Protein AF-A0AAE1GDV9-F1 (afdb_monomer)

Radius of gyration: 35.92 Å; Cα contacts (8 Å, |Δi|>4): 54; chains: 1; bounding box: 65×68×98 Å

Secondary structure (DSSP, 8-state):
--------------S--TT--S------------------------HHHHHHHHHHHHHHHHHHHHHHHHHHHHHHHHHHHHHHHHHHHHHHHHHHHTTTS-HHHHHHHHH----SS--HHHHHHHHHHHHH-HHHHHHHHHH-TTTS--HHHHHHHHTTS---SSS---PPPPP-

Sequence (176 aa):
MKDSPSDTRGIRADKRSRKRLLQDTEPSCSRAIHTESDEQGEPLLSARGLQQQFEELQRQRDAFLTEKTNWENEKTALLKKAESAFERVTATARGILSKTFSPTQVEYILTGIPIRNWCKDDISQALTLHNLSPKAYKYLRCKCPGLWPSVATLNRWAAKISVEPGLLQCSRPAEP

Structure (mmCIF, N/CA/C/O backbone):
data_AF-A0AAE1GDV9-F1
#
_entry.id   AF-A0AAE1GDV9-F1
#
loop_
_atom_site.group_PDB
_atom_site.id
_atom_site.type_symbol
_atom_site.label_atom_id
_atom_site.label_alt_id
_atom_site.label_comp_id
_atom_site.label_asym_id
_atom_site.label_entity_id
_atom_site.label_seq_id
_atom_site.pdbx_PDB_ins_code
_atom_site.Cartn_x
_atom_site.Cartn_y
_atom_site.Cartn_z
_atom_site.occupancy
_atom_site.B_iso_or_equiv
_atom_site.auth_seq_id
_atom_site.auth_comp_id
_atom_site.auth_asym_id
_atom_site.auth_atom_id
_atom_site.pdbx_PDB_model_num
ATOM 1 N N . MET A 1 1 ? -2.015 45.737 -11.573 1.00 46.38 1 MET A N 1
ATOM 2 C CA . MET A 1 1 ? -3.360 45.254 -11.193 1.00 46.38 1 MET A CA 1
ATOM 3 C C . MET A 1 1 ? -3.233 43.836 -10.654 1.00 46.38 1 MET A C 1
ATOM 5 O O . MET A 1 1 ? -2.662 43.014 -11.356 1.00 46.38 1 MET A O 1
ATOM 9 N N . LYS A 1 2 ? -3.817 43.613 -9.465 1.00 42.50 2 LYS A N 1
ATOM 10 C CA . LYS A 1 2 ? -4.123 42.342 -8.772 1.00 42.50 2 LYS A CA 1
ATOM 11 C C . LYS A 1 2 ? -3.039 41.714 -7.872 1.00 42.50 2 LYS A C 1
ATOM 13 O O . LYS A 1 2 ? -2.218 40.923 -8.313 1.00 42.50 2 LYS A O 1
ATOM 18 N N . ASP A 1 3 ? -3.086 42.153 -6.612 1.00 38.97 3 ASP A N 1
ATOM 19 C CA . ASP A 1 3 ? -3.356 41.384 -5.380 1.00 38.97 3 ASP A CA 1
ATOM 20 C C . ASP A 1 3 ? -2.527 40.139 -4.997 1.00 38.97 3 ASP A C 1
ATOM 22 O O . ASP A 1 3 ? -2.720 39.044 -5.510 1.00 38.97 3 ASP A O 1
ATOM 26 N N . SER A 1 4 ? -1.751 40.359 -3.929 1.00 44.19 4 SER A N 1
ATOM 27 C CA . SER A 1 4 ? -1.684 39.612 -2.658 1.00 44.19 4 SER A CA 1
ATOM 28 C C . SER A 1 4 ? -0.996 38.233 -2.520 1.00 44.19 4 SER A C 1
ATOM 30 O O . SER A 1 4 ? -1.076 37.381 -3.400 1.00 44.19 4 SER A O 1
ATOM 32 N N . PRO A 1 5 ? -0.334 38.001 -1.357 1.00 54.62 5 PRO A N 1
ATOM 33 C CA . PRO A 1 5 ? 0.489 36.829 -1.054 1.00 54.62 5 PRO A CA 1
ATOM 34 C C . PRO A 1 5 ? -0.274 35.759 -0.250 1.00 54.62 5 PRO A C 1
ATOM 36 O O . PRO A 1 5 ? -1.184 36.078 0.514 1.00 54.62 5 PRO A O 1
ATOM 39 N N . SER A 1 6 ? 0.161 34.498 -0.317 1.00 46.78 6 SER A N 1
ATOM 40 C CA . SER A 1 6 ? -0.238 33.481 0.667 1.00 46.78 6 SER A CA 1
ATOM 41 C C . SER A 1 6 ? 0.937 32.584 1.055 1.00 46.78 6 SER A C 1
ATOM 43 O O . SER A 1 6 ? 1.366 31.704 0.307 1.00 46.78 6 SER A O 1
ATOM 45 N N . ASP A 1 7 ? 1.438 32.879 2.250 1.00 44.22 7 ASP A N 1
ATOM 46 C CA . ASP A 1 7 ? 2.359 32.126 3.094 1.00 44.22 7 ASP A CA 1
ATOM 47 C C . ASP A 1 7 ? 1.621 30.939 3.737 1.00 44.22 7 ASP A C 1
ATOM 49 O O . ASP A 1 7 ? 0.529 31.112 4.274 1.00 44.22 7 ASP A O 1
ATOM 53 N N . THR A 1 8 ? 2.225 29.750 3.737 1.00 48.94 8 THR A N 1
ATOM 54 C CA . THR A 1 8 ? 1.894 28.686 4.701 1.00 48.94 8 THR A CA 1
ATOM 55 C C . THR A 1 8 ? 3.173 27.972 5.119 1.00 48.94 8 THR A C 1
ATOM 57 O O . THR A 1 8 ? 3.444 26.832 4.731 1.00 48.94 8 THR A O 1
ATOM 60 N N . ARG A 1 9 ? 3.997 28.658 5.915 1.00 42.41 9 ARG A N 1
ATOM 61 C CA . ARG A 1 9 ? 4.997 28.008 6.764 1.00 42.41 9 ARG A CA 1
ATOM 62 C C . ARG A 1 9 ? 4.317 27.183 7.858 1.00 42.41 9 ARG A C 1
ATOM 64 O O . ARG A 1 9 ? 3.360 27.605 8.497 1.00 42.41 9 ARG A O 1
ATOM 71 N N . GLY 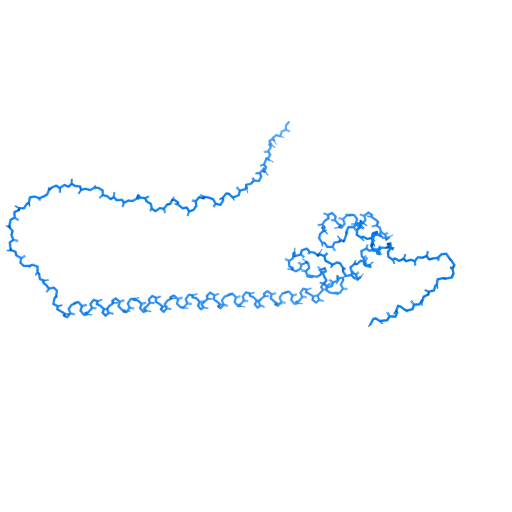A 1 10 ? 4.827 25.964 8.009 1.00 39.09 10 GLY A N 1
ATOM 72 C CA . GLY A 1 10 ? 4.223 24.875 8.762 1.00 39.09 10 GLY A CA 1
ATOM 73 C C . GLY A 1 10 ? 4.007 25.150 10.247 1.00 39.09 10 GLY A C 1
ATOM 74 O O . GLY A 1 10 ? 4.894 25.602 10.969 1.00 39.09 10 GLY A O 1
ATOM 75 N N . ILE A 1 11 ? 2.827 24.750 10.706 1.00 41.28 11 ILE A N 1
ATOM 76 C CA . ILE A 1 11 ? 2.476 24.631 12.115 1.00 41.28 11 ILE A CA 1
ATOM 77 C C . ILE A 1 11 ? 3.108 23.332 12.636 1.00 41.28 11 ILE A C 1
ATOM 79 O O . ILE A 1 11 ? 2.614 22.232 12.391 1.00 41.28 11 ILE A O 1
ATOM 83 N N . ARG A 1 12 ? 4.233 23.450 13.352 1.00 44.03 12 ARG A N 1
ATOM 84 C CA . ARG A 1 12 ? 4.705 22.400 14.265 1.00 44.03 12 ARG A CA 1
ATOM 85 C C . ARG A 1 12 ? 3.831 22.462 15.515 1.00 44.03 12 ARG A C 1
ATOM 87 O O . ARG A 1 12 ? 3.919 23.417 16.277 1.00 44.03 12 ARG A O 1
ATOM 94 N N . ALA A 1 13 ? 2.991 21.452 15.714 1.00 43.31 13 ALA A N 1
ATOM 95 C CA . ALA A 1 13 ? 2.231 21.295 16.945 1.00 43.31 13 ALA A CA 1
ATOM 96 C C . ALA A 1 13 ? 3.178 20.913 18.096 1.00 43.31 13 ALA A C 1
ATOM 98 O O . ALA A 1 13 ? 3.730 19.811 18.141 1.00 43.31 13 ALA A O 1
ATOM 99 N N . ASP A 1 14 ? 3.374 21.870 18.996 1.00 45.06 14 ASP A N 1
ATOM 100 C CA . ASP A 1 14 ? 4.082 21.743 20.261 1.00 45.06 14 ASP A CA 1
ATOM 101 C C . ASP A 1 14 ? 3.311 20.809 21.216 1.00 45.06 14 ASP A C 1
ATOM 103 O O . ASP A 1 14 ? 2.115 20.973 21.462 1.00 45.06 14 ASP A O 1
ATOM 107 N N . LYS A 1 15 ? 3.994 19.792 21.751 1.00 49.34 15 LYS A N 1
ATOM 108 C CA . LYS A 1 15 ? 3.428 18.758 22.638 1.00 49.34 15 LYS A CA 1
ATOM 109 C C . LYS A 1 15 ? 3.517 19.138 24.125 1.00 49.34 15 LYS A C 1
ATOM 111 O O . LYS A 1 15 ? 3.564 18.250 24.975 1.00 49.34 15 LYS A O 1
ATOM 116 N N . ARG A 1 16 ? 3.547 20.432 24.474 1.00 49.56 16 ARG A N 1
ATOM 117 C CA . ARG A 1 16 ? 3.850 20.884 25.848 1.00 49.56 16 ARG A CA 1
ATOM 118 C C . ARG A 1 16 ? 2.758 21.669 26.586 1.00 49.56 16 ARG A C 1
ATOM 120 O O . ARG A 1 16 ? 3.026 22.151 27.682 1.00 49.56 16 ARG A O 1
ATOM 127 N N . SER A 1 17 ? 1.523 21.724 26.081 1.00 45.59 17 SER A N 1
ATOM 128 C CA . SER A 1 17 ? 0.485 22.601 26.673 1.00 45.59 17 SER A CA 1
ATOM 129 C C . SER A 1 17 ? -0.677 21.901 27.389 1.00 45.59 17 SER A C 1
ATOM 131 O O . SER A 1 17 ? -1.605 22.566 27.830 1.00 45.59 17 SER A O 1
ATOM 133 N N . ARG A 1 18 ? -0.654 20.576 27.584 1.00 45.19 18 ARG A N 1
ATOM 134 C CA . ARG A 1 18 ? -1.808 19.837 28.149 1.00 45.19 18 ARG A CA 1
ATOM 135 C C . ARG A 1 18 ? -1.718 19.526 29.651 1.00 45.19 18 ARG A C 1
ATOM 137 O O . ARG A 1 18 ? -2.226 18.500 30.089 1.00 45.19 18 ARG A O 1
ATOM 144 N N . LYS A 1 19 ? -1.049 20.381 30.437 1.00 47.41 19 LYS A N 1
ATOM 145 C CA . LYS A 1 19 ? -0.899 20.188 31.898 1.00 47.41 19 LYS A CA 1
ATOM 146 C C . LYS A 1 19 ? -1.183 21.426 32.762 1.00 47.41 19 LYS A C 1
ATOM 148 O O . LYS A 1 19 ? -0.754 21.469 33.908 1.00 47.41 19 LYS A O 1
ATOM 153 N N . ARG A 1 20 ? -1.899 22.429 32.246 1.00 51.12 20 ARG A N 1
ATOM 154 C CA . ARG A 1 20 ? -2.383 23.572 33.042 1.00 51.12 20 ARG A CA 1
ATOM 155 C C . ARG A 1 20 ? -3.776 23.981 32.590 1.00 51.12 20 ARG A C 1
ATOM 157 O O . ARG A 1 20 ? -3.917 24.912 31.813 1.00 51.12 20 ARG A O 1
ATOM 164 N N . LEU A 1 21 ? -4.782 23.237 33.025 1.00 48.72 21 LEU A N 1
ATOM 165 C CA . LEU A 1 21 ? -6.154 23.736 33.071 1.00 48.72 21 LEU A CA 1
ATOM 166 C C . LEU A 1 21 ? -6.944 22.838 34.022 1.00 48.72 21 LEU A C 1
ATOM 168 O O . LEU A 1 21 ? -7.624 21.930 33.573 1.00 48.72 21 LEU A O 1
ATOM 172 N N . LEU A 1 22 ? -6.691 22.998 35.322 1.00 49.00 22 LEU A N 1
ATOM 173 C CA . LEU A 1 22 ? -7.493 22.505 36.455 1.00 49.00 22 LEU A CA 1
ATOM 174 C C . LEU A 1 22 ? -6.866 23.066 37.749 1.00 49.00 22 LEU A C 1
ATOM 176 O O . LEU A 1 22 ? -6.469 22.343 38.654 1.00 49.00 22 LEU A O 1
ATOM 180 N N . GLN A 1 23 ? -6.673 24.379 37.772 1.00 52.28 23 GLN A N 1
ATOM 181 C CA . GLN A 1 23 ? -6.548 25.192 38.979 1.00 52.28 23 GLN A CA 1
ATOM 182 C C . GLN A 1 23 ? -7.353 26.453 38.659 1.00 52.28 23 GLN A C 1
ATOM 184 O O . GLN A 1 23 ? -7.327 26.881 37.507 1.00 52.28 23 GLN A O 1
ATOM 189 N N . ASP A 1 24 ? -8.082 26.964 39.645 1.00 49.03 24 ASP A N 1
ATOM 190 C CA . ASP A 1 24 ? -8.984 28.126 39.593 1.00 49.03 24 ASP A CA 1
ATOM 191 C C . ASP A 1 24 ? -10.467 27.771 39.422 1.00 49.03 24 ASP A C 1
ATOM 193 O O . ASP A 1 24 ? -11.037 27.880 38.345 1.00 49.03 24 ASP A O 1
ATOM 197 N N . THR A 1 25 ? -11.083 27.364 40.534 1.00 45.28 25 THR A N 1
ATOM 198 C CA . THR A 1 25 ? -12.255 28.048 41.116 1.00 45.28 25 THR A CA 1
ATOM 199 C C . THR A 1 25 ? -12.404 27.573 42.563 1.00 45.28 25 THR A C 1
ATOM 201 O O . THR A 1 25 ? -13.221 26.7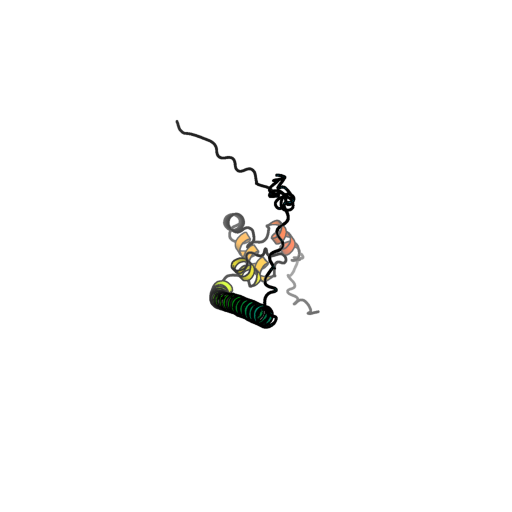11 42.868 1.00 45.28 25 THR A O 1
ATOM 204 N N . GLU A 1 26 ? -11.580 28.123 43.451 1.00 50.62 26 GLU A N 1
ATOM 205 C CA . GLU A 1 26 ? -11.885 28.194 44.883 1.00 50.62 26 GLU A CA 1
ATOM 206 C C . GLU A 1 26 ? -12.665 29.502 45.103 1.00 50.62 26 GLU A C 1
ATOM 208 O O . GLU A 1 26 ? -12.089 30.581 44.916 1.00 50.62 26 GLU A O 1
ATOM 213 N N . PRO A 1 27 ? -13.962 29.480 45.453 1.00 45.06 27 PRO A N 1
ATOM 214 C CA . PRO A 1 27 ? -14.632 30.682 45.913 1.00 45.06 27 PRO A CA 1
ATOM 215 C C . PRO A 1 27 ? -14.253 30.954 47.373 1.00 45.06 27 PRO A C 1
ATOM 217 O O . PRO A 1 27 ? -14.759 30.345 48.311 1.00 45.06 27 PRO A O 1
ATOM 220 N N . SER A 1 28 ? -13.367 31.935 47.536 1.00 60.88 28 SER A N 1
ATOM 221 C CA . SER A 1 28 ? -13.163 32.687 48.771 1.00 60.88 28 SER A CA 1
ATOM 222 C C . SER A 1 28 ? -14.482 33.314 49.237 1.00 60.88 28 SER A C 1
ATOM 224 O O . SER A 1 28 ? -15.040 34.176 48.555 1.00 60.88 28 SER A O 1
ATOM 226 N N . CYS A 1 29 ? -14.967 32.921 50.416 1.00 35.00 29 CYS A N 1
ATOM 227 C CA . CYS A 1 29 ? -15.852 33.765 51.212 1.00 35.00 29 CYS A CA 1
ATOM 228 C C . CYS A 1 29 ? -15.709 33.443 52.704 1.00 35.00 29 CYS A C 1
ATOM 230 O O . CYS A 1 29 ? -16.486 32.698 53.294 1.00 35.00 29 CYS A O 1
ATOM 232 N N . SER A 1 30 ? -14.699 34.046 53.324 1.00 45.31 30 SER A N 1
ATOM 233 C CA . SER A 1 30 ? -14.671 34.242 54.769 1.00 45.31 30 SER A CA 1
ATOM 234 C C . SER A 1 30 ? -15.638 35.373 55.115 1.00 45.31 30 SER A C 1
ATOM 236 O O . SER A 1 30 ? -15.311 36.548 54.944 1.00 45.31 30 SER A O 1
ATOM 238 N N . ARG A 1 31 ? -16.832 35.039 55.611 1.00 40.19 31 ARG A N 1
ATOM 239 C CA . ARG A 1 31 ? -17.692 35.993 56.318 1.00 40.19 31 ARG A CA 1
ATOM 240 C C . ARG A 1 31 ? -18.177 35.350 57.609 1.00 40.19 31 ARG A C 1
ATOM 242 O O . ARG A 1 31 ? -18.851 34.329 57.588 1.00 40.19 31 ARG A O 1
ATOM 249 N N . ALA A 1 32 ? -17.752 35.947 58.718 1.00 49.22 32 ALA A N 1
ATOM 250 C CA . ALA A 1 32 ? -18.115 35.569 60.071 1.00 49.22 32 ALA A CA 1
ATOM 251 C C . ALA A 1 32 ? -19.640 35.536 60.246 1.00 49.22 32 ALA A C 1
ATOM 253 O O . ALA A 1 32 ? -20.322 36.490 59.868 1.00 49.22 32 ALA A O 1
ATOM 254 N N . ILE A 1 33 ? -20.145 34.466 60.861 1.00 43.06 33 ILE A N 1
ATOM 255 C CA . ILE A 1 33 ? -21.457 34.448 61.503 1.00 43.06 33 ILE A CA 1
ATOM 256 C C . ILE A 1 33 ? -21.241 33.983 62.940 1.00 43.06 33 ILE A C 1
ATOM 258 O O . ILE A 1 33 ? -20.519 33.025 63.210 1.00 43.06 33 ILE A O 1
ATOM 262 N N . HIS A 1 34 ? -21.822 34.772 63.832 1.00 37.53 34 HIS A N 1
ATOM 263 C CA . HIS A 1 34 ? -21.860 34.620 65.269 1.00 37.53 34 HIS A CA 1
ATOM 264 C C . HIS A 1 34 ? -22.343 33.232 65.694 1.00 37.53 34 HIS A C 1
ATOM 266 O O . HIS A 1 34 ? -23.321 32.706 65.172 1.00 37.53 34 HIS A O 1
ATOM 272 N N . THR A 1 35 ? -21.667 32.681 66.697 1.00 45.59 35 THR A N 1
ATOM 273 C CA . THR A 1 35 ? -22.182 31.625 67.562 1.00 45.59 35 THR A CA 1
ATOM 274 C C . THR A 1 35 ? -23.250 32.224 68.473 1.00 45.59 35 THR A C 1
ATOM 276 O O . THR A 1 35 ? -22.927 32.763 69.531 1.00 45.59 35 THR A O 1
ATOM 279 N N . GLU A 1 36 ? -24.507 32.154 68.047 1.00 43.22 36 GLU A N 1
ATOM 280 C CA . GLU A 1 36 ? -25.645 32.122 68.960 1.00 43.22 36 GLU A CA 1
ATOM 281 C C . GLU A 1 36 ? -26.171 30.693 69.010 1.00 43.22 36 GLU A C 1
ATOM 283 O O . GLU A 1 36 ? -26.352 30.017 67.997 1.00 43.22 36 GLU A O 1
ATOM 288 N N . SER A 1 37 ? -26.295 30.233 70.243 1.00 54.94 37 SER A N 1
ATOM 289 C CA . SER A 1 37 ? -26.825 28.955 70.658 1.00 54.94 37 SER A CA 1
ATOM 290 C C . SER A 1 37 ? -28.266 28.807 70.185 1.00 54.94 37 SER A C 1
ATOM 292 O O . SER A 1 37 ? -29.114 29.585 70.600 1.00 54.94 37 SER A O 1
ATOM 294 N N . ASP A 1 38 ? -28.544 27.765 69.412 1.00 39.91 38 ASP A N 1
ATOM 295 C CA . ASP A 1 38 ? -29.854 27.128 69.418 1.00 39.91 38 ASP A CA 1
ATOM 296 C C . ASP A 1 38 ? -29.652 25.622 69.270 1.00 39.91 38 ASP A C 1
ATOM 298 O O . ASP A 1 38 ? -29.336 25.081 68.209 1.00 39.91 38 ASP A O 1
ATOM 302 N N . GLU A 1 39 ? -29.793 24.945 70.405 1.00 53.25 39 GLU A N 1
ATOM 303 C CA . GLU A 1 39 ? -30.101 23.530 70.442 1.00 53.25 39 GLU A CA 1
ATOM 304 C C . GLU A 1 39 ? -31.477 23.333 69.809 1.00 53.25 39 GLU A C 1
ATOM 306 O O . GLU A 1 39 ? -32.498 23.636 70.420 1.00 53.25 39 GLU A O 1
ATOM 311 N N . GLN A 1 40 ? -31.517 22.803 68.592 1.00 38.62 40 GLN A N 1
ATOM 312 C CA . GLN A 1 40 ? -32.699 22.152 68.043 1.00 38.62 40 GLN A CA 1
ATOM 313 C C . GLN A 1 40 ? -32.236 21.077 67.065 1.00 38.62 40 GLN A C 1
ATOM 315 O O . GLN A 1 40 ? -31.561 21.346 66.077 1.00 38.62 40 GLN A O 1
ATOM 320 N N . GLY A 1 41 ? -32.535 19.834 67.440 1.00 46.47 41 GLY A N 1
ATOM 321 C CA . GLY A 1 41 ? -31.965 18.618 66.884 1.00 46.47 41 GLY A CA 1
ATOM 322 C C . GLY A 1 41 ? -31.999 18.533 65.363 1.00 46.47 41 GLY A C 1
ATOM 323 O O . GLY A 1 41 ? -33.060 18.530 64.743 1.00 46.47 41 GLY A O 1
ATOM 324 N N . GLU A 1 42 ? -30.810 18.334 64.799 1.00 52.34 42 GLU A N 1
ATOM 325 C CA . GLU A 1 42 ? -30.609 17.603 63.554 1.00 52.34 42 GLU A CA 1
ATOM 326 C C . GLU A 1 42 ? -31.439 16.308 63.609 1.00 52.34 42 GLU A C 1
ATOM 328 O O . GLU A 1 42 ? -31.178 15.452 64.468 1.00 52.34 42 GLU A O 1
ATOM 333 N N . PRO A 1 43 ? -32.450 16.116 62.742 1.00 51.97 43 PRO A N 1
ATOM 334 C CA . PRO A 1 43 ? -33.073 14.819 62.624 1.00 51.97 43 PRO A CA 1
ATOM 335 C C . PRO A 1 43 ? -32.036 13.928 61.950 1.00 51.97 43 PRO A C 1
ATOM 337 O O . PRO A 1 43 ? -31.901 13.930 60.727 1.00 51.97 43 PRO A O 1
ATOM 340 N N . LEU A 1 44 ? -31.290 13.178 62.767 1.00 50.69 44 LEU A N 1
ATOM 341 C CA . LEU A 1 44 ? -30.542 12.006 62.335 1.00 50.69 44 LEU A CA 1
ATOM 342 C C . LEU A 1 44 ? -31.434 11.250 61.354 1.00 50.69 44 LEU A C 1
ATOM 344 O O . LEU A 1 44 ? -32.462 10.689 61.748 1.00 50.69 44 LEU A O 1
ATOM 348 N N . LEU A 1 45 ? -31.078 11.305 60.069 1.00 59.12 45 LEU A N 1
ATOM 349 C CA . LEU A 1 45 ? -31.756 10.566 59.018 1.00 59.12 45 LEU A CA 1
ATOM 350 C C . LEU A 1 45 ? -31.911 9.132 59.521 1.00 59.12 45 LEU A C 1
ATOM 352 O O . LEU A 1 45 ? -30.923 8.454 59.806 1.00 59.12 45 LEU A O 1
ATOM 356 N N . SER A 1 46 ? -33.163 8.709 59.703 1.00 72.69 46 SER A N 1
ATOM 357 C CA . SER A 1 46 ? -33.506 7.359 60.147 1.00 72.69 46 SER A CA 1
ATOM 358 C C . SER A 1 46 ? -32.669 6.347 59.366 1.00 72.69 46 SER A C 1
ATOM 360 O O . SER A 1 46 ? -32.525 6.488 58.151 1.00 72.69 46 SER A O 1
ATOM 362 N N . ALA A 1 47 ? -32.144 5.313 60.029 1.00 78.50 47 ALA A N 1
ATOM 363 C CA . ALA A 1 47 ? -31.321 4.278 59.396 1.00 78.50 47 ALA A CA 1
ATOM 364 C C . ALA A 1 47 ? -31.952 3.711 58.103 1.00 78.50 47 ALA A C 1
ATOM 366 O O . ALA A 1 47 ? -31.244 3.348 57.168 1.00 78.50 47 ALA A O 1
ATOM 367 N N . ARG A 1 48 ? -33.292 3.719 58.001 1.00 74.12 48 ARG A N 1
ATOM 368 C CA . ARG A 1 48 ? -34.031 3.355 56.781 1.00 74.12 48 ARG A CA 1
ATOM 369 C C . ARG A 1 48 ? -33.823 4.319 55.606 1.00 74.12 48 ARG A C 1
ATOM 371 O O . ARG A 1 48 ? -33.761 3.859 54.473 1.00 74.12 48 ARG A O 1
ATOM 378 N N . GLY A 1 49 ? -33.720 5.623 55.851 1.00 86.31 49 GLY A N 1
ATOM 379 C CA . GLY A 1 49 ? -33.488 6.634 54.813 1.00 86.31 49 GLY A CA 1
ATOM 380 C C . GLY A 1 49 ? -32.092 6.529 54.197 1.00 86.31 49 GLY A C 1
ATOM 381 O O . GLY A 1 49 ? -31.955 6.578 52.979 1.00 86.31 49 GLY A O 1
ATOM 382 N N . LEU A 1 50 ? -31.068 6.279 55.019 1.00 84.81 50 LEU A N 1
ATOM 383 C CA . LEU A 1 50 ? -29.704 6.002 54.546 1.00 84.81 50 LEU A CA 1
ATOM 384 C C . LEU A 1 50 ? -29.634 4.711 53.717 1.00 84.81 50 LEU A C 1
ATOM 386 O O . LEU A 1 50 ? -28.980 4.679 52.676 1.00 84.81 50 LEU A O 1
ATOM 390 N N . GLN A 1 51 ? -30.356 3.666 54.138 1.00 90.06 51 GLN A N 1
ATOM 391 C CA . GLN A 1 51 ? -30.463 2.413 53.386 1.00 90.06 51 GLN A CA 1
ATOM 392 C C . GLN A 1 51 ? -31.074 2.641 51.991 1.00 90.06 51 GLN A C 1
ATOM 394 O O . GLN A 1 51 ? -30.538 2.164 50.994 1.00 90.06 51 GLN A O 1
ATOM 399 N N . GLN A 1 52 ? -32.153 3.427 51.915 1.00 91.25 52 GLN A N 1
ATOM 400 C CA . GLN A 1 52 ? -32.814 3.781 50.654 1.00 91.25 52 GLN A CA 1
ATOM 401 C C . GLN A 1 52 ? -31.912 4.615 49.737 1.00 91.25 52 GLN A C 1
ATOM 403 O O . GLN A 1 52 ? -31.867 4.368 48.534 1.00 91.25 52 GLN A O 1
ATOM 408 N N . GLN A 1 53 ? -31.156 5.570 50.289 1.00 92.69 53 GLN A N 1
ATOM 409 C CA . GLN A 1 53 ? -30.186 6.351 49.515 1.00 92.69 53 GLN A CA 1
ATOM 410 C C . GLN A 1 53 ? -29.061 5.478 48.952 1.00 92.69 53 GLN A C 1
ATOM 412 O O . GLN A 1 53 ? -28.642 5.675 47.813 1.00 92.69 53 GLN A O 1
ATOM 417 N N . PHE A 1 54 ? -28.587 4.496 49.719 1.00 95.56 54 PHE A N 1
ATOM 418 C CA . PHE A 1 54 ? -27.559 3.570 49.254 1.00 95.56 54 PHE A CA 1
ATOM 419 C C . PHE A 1 54 ? -28.069 2.664 48.126 1.00 95.56 54 PHE A C 1
ATOM 421 O O . PHE A 1 54 ? -27.381 2.502 47.119 1.00 95.56 54 PHE A O 1
ATOM 428 N N . GLU A 1 55 ? -29.283 2.122 48.255 1.00 95.12 55 GLU A N 1
ATOM 429 C CA . GLU A 1 55 ? -29.925 1.336 47.194 1.00 95.12 55 GLU A CA 1
ATOM 430 C C . GLU A 1 55 ? -30.139 2.159 45.917 1.00 95.12 55 GLU A C 1
ATOM 432 O O . GLU A 1 55 ? -29.896 1.670 44.814 1.00 95.12 55 GLU A O 1
ATOM 437 N N . GLU A 1 56 ? -30.540 3.423 46.051 1.00 95.50 56 GLU A N 1
ATOM 438 C CA . GLU A 1 56 ? -30.708 4.326 44.913 1.00 95.50 56 GLU A CA 1
ATOM 439 C C . GLU A 1 56 ? -29.371 4.626 44.221 1.00 95.50 56 GLU A C 1
ATOM 441 O O . GLU A 1 56 ? -29.262 4.505 43.002 1.00 95.50 56 GLU A O 1
ATOM 446 N N . LEU A 1 57 ? -28.312 4.915 44.981 1.00 94.31 57 LEU A N 1
ATOM 447 C CA . LEU A 1 57 ? -26.969 5.100 44.424 1.00 94.31 57 LEU A CA 1
ATOM 448 C C . LEU A 1 57 ? -26.450 3.834 43.729 1.00 94.31 57 LEU A C 1
ATOM 450 O O . LEU A 1 57 ? -25.795 3.923 42.689 1.00 94.31 57 LEU A O 1
ATOM 454 N N . GLN A 1 58 ? -26.753 2.649 44.267 1.00 95.75 58 GLN A N 1
ATOM 455 C CA . GLN A 1 58 ? -26.419 1.382 43.614 1.00 95.75 58 GLN A CA 1
ATOM 456 C C . GLN A 1 58 ? -27.165 1.212 42.289 1.00 95.75 58 GLN A C 1
ATOM 458 O O . GLN A 1 58 ? -26.541 0.851 41.291 1.00 95.75 58 GLN A O 1
ATOM 463 N N . ARG A 1 59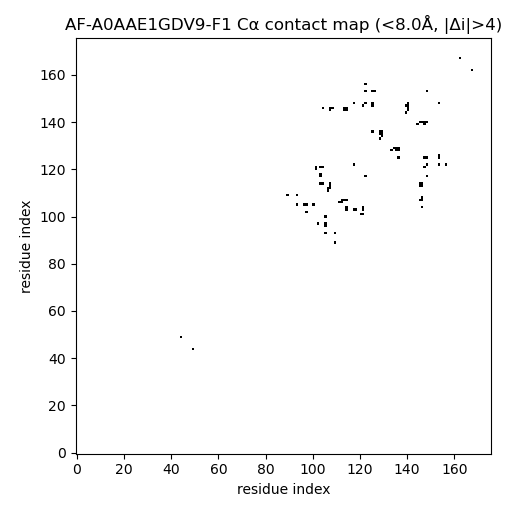 ? -28.462 1.540 42.243 1.00 95.31 59 ARG A N 1
ATOM 464 C CA . ARG A 1 59 ? -29.239 1.533 40.994 1.00 95.31 59 ARG A CA 1
ATOM 465 C C . ARG A 1 59 ? -28.689 2.517 39.975 1.00 95.31 59 ARG A C 1
ATOM 467 O O . ARG A 1 59 ? -28.550 2.153 38.812 1.00 95.31 59 ARG A O 1
ATOM 474 N N . GLN A 1 60 ? -28.334 3.729 40.397 1.00 94.94 60 GLN A N 1
ATOM 475 C CA . GLN A 1 60 ? -27.747 4.740 39.515 1.00 94.94 60 GLN A CA 1
ATOM 476 C C . GLN A 1 60 ? -26.397 4.288 38.956 1.00 94.94 60 GLN A C 1
ATOM 478 O O . GLN A 1 60 ? -26.149 4.423 37.758 1.00 94.94 60 GLN A O 1
ATOM 483 N N . ARG A 1 61 ? -25.544 3.683 39.792 1.00 96.94 61 ARG A N 1
ATOM 484 C CA . ARG A 1 61 ? -24.289 3.064 39.349 1.00 96.94 61 ARG A CA 1
ATOM 485 C C . ARG A 1 61 ? -24.549 1.980 38.303 1.00 96.94 61 ARG A C 1
ATOM 487 O O . ARG A 1 61 ? -23.883 1.970 37.273 1.00 96.94 61 ARG A O 1
ATOM 494 N N . ASP A 1 62 ? -25.489 1.075 38.554 1.00 96.88 62 ASP A N 1
ATOM 495 C CA . ASP A 1 62 ? -25.768 -0.044 37.646 1.00 96.88 62 ASP A CA 1
ATOM 496 C C . ASP A 1 62 ? -26.395 0.424 36.331 1.00 96.88 62 ASP A C 1
ATOM 498 O O . ASP A 1 62 ? -26.004 -0.037 35.257 1.00 96.88 62 ASP A O 1
ATOM 502 N N . ALA A 1 63 ? -27.293 1.408 36.387 1.00 96.25 63 ALA A N 1
ATOM 503 C CA . ALA A 1 63 ? -27.830 2.076 35.206 1.00 96.25 63 ALA A CA 1
ATOM 504 C C . ALA A 1 63 ? -26.710 2.730 34.379 1.00 96.25 63 ALA A C 1
ATOM 506 O O . ALA A 1 63 ? -26.629 2.526 33.171 1.00 96.25 63 ALA A O 1
ATOM 507 N N . PHE A 1 64 ? -25.778 3.429 35.028 1.00 97.19 64 PHE A N 1
ATOM 508 C CA . PHE A 1 64 ? -24.646 4.040 34.335 1.00 97.19 64 PHE A CA 1
ATOM 509 C C . PHE A 1 64 ? -23.697 3.000 33.718 1.00 97.19 64 PHE A C 1
ATOM 511 O O . PHE A 1 64 ? -23.216 3.170 32.598 1.00 97.19 64 PHE A O 1
ATOM 518 N N . LEU A 1 65 ? -23.424 1.897 34.424 1.00 96.75 65 LEU A N 1
ATOM 519 C CA . LEU A 1 65 ? -22.583 0.816 33.906 1.00 96.75 65 LEU A CA 1
ATOM 520 C C . LEU A 1 65 ? -23.233 0.118 32.711 1.00 96.75 65 LEU A C 1
ATOM 522 O O . LEU A 1 65 ? -22.554 -0.116 31.712 1.00 96.75 65 LEU A O 1
ATOM 526 N N . THR A 1 66 ? -24.533 -0.171 32.781 1.00 95.88 66 THR A N 1
ATOM 527 C CA . THR A 1 66 ? -25.268 -0.766 31.655 1.00 95.88 66 THR A CA 1
ATOM 528 C C . THR A 1 66 ? -25.261 0.162 30.443 1.00 95.88 66 THR A C 1
ATOM 530 O O . THR A 1 66 ? -24.916 -0.276 29.344 1.00 95.88 66 THR A O 1
ATOM 533 N N . GLU A 1 67 ? -25.517 1.456 30.634 1.00 96.69 67 GLU A N 1
ATOM 534 C CA . GLU A 1 67 ? -25.432 2.446 29.560 1.00 96.69 67 GLU A CA 1
ATOM 535 C C . GLU A 1 67 ? -24.027 2.497 28.941 1.00 96.69 67 GLU A C 1
ATOM 537 O O . GLU A 1 67 ? -23.878 2.405 27.722 1.00 96.69 67 GLU A O 1
ATOM 542 N N . LYS A 1 68 ? -22.976 2.546 29.769 1.00 97.00 68 LYS A N 1
ATOM 543 C CA . LYS A 1 68 ? -21.586 2.515 29.300 1.00 97.00 68 LYS A CA 1
ATOM 544 C C . LYS A 1 68 ? -21.296 1.271 28.456 1.00 97.00 68 LYS A C 1
ATOM 546 O O . LYS A 1 68 ? -20.698 1.388 27.388 1.00 97.00 68 LYS A O 1
ATOM 551 N N . THR A 1 69 ? -21.728 0.093 28.906 1.00 97.00 69 THR A N 1
ATOM 552 C CA . THR A 1 69 ? -21.534 -1.148 28.141 1.00 97.00 69 THR A CA 1
ATOM 553 C C . THR A 1 69 ? -22.304 -1.136 26.824 1.00 97.00 69 THR A C 1
ATOM 555 O O . THR A 1 69 ? -21.775 -1.578 25.807 1.00 97.00 69 THR A O 1
ATOM 558 N N . ASN A 1 70 ? -23.513 -0.568 26.797 1.00 97.25 70 ASN A N 1
ATOM 559 C CA . ASN A 1 70 ? -24.290 -0.414 25.569 1.00 97.25 70 ASN A CA 1
ATOM 560 C C . ASN A 1 70 ? -23.567 0.490 24.566 1.00 97.25 70 ASN A C 1
ATOM 562 O O . ASN A 1 70 ? -23.432 0.112 23.403 1.00 97.25 70 ASN A O 1
ATOM 566 N N . TRP A 1 71 ? -23.021 1.621 25.020 1.00 95.56 71 TRP A N 1
ATOM 567 C CA . TRP A 1 71 ? -22.221 2.514 24.181 1.00 95.56 71 TRP A CA 1
ATOM 568 C C . TRP A 1 71 ? -20.964 1.834 23.623 1.00 95.56 71 TRP A C 1
ATOM 570 O O . TRP A 1 71 ? -20.632 1.995 22.446 1.00 95.56 71 TRP A O 1
ATOM 580 N N . GLU A 1 72 ? -20.255 1.052 24.439 1.00 96.75 72 GLU A N 1
ATOM 581 C CA . GLU A 1 72 ? -19.084 0.285 23.995 1.00 96.75 72 GLU A CA 1
ATOM 582 C C . GLU A 1 72 ? -19.466 -0.788 22.959 1.00 96.75 72 GLU A C 1
ATOM 584 O O . GLU A 1 72 ? -18.788 -0.944 21.936 1.00 96.75 72 GLU A O 1
ATOM 589 N N . ASN A 1 73 ? -20.591 -1.473 23.162 1.00 96.75 73 ASN A N 1
ATOM 590 C CA . ASN A 1 73 ? -21.124 -2.465 22.228 1.00 96.75 73 ASN A CA 1
ATOM 591 C C . ASN A 1 73 ? -21.573 -1.835 20.902 1.00 96.75 73 ASN A C 1
ATOM 593 O O . ASN A 1 73 ? -21.267 -2.352 19.828 1.00 96.75 73 ASN A O 1
ATOM 597 N N . GLU A 1 74 ? -22.249 -0.689 20.942 1.00 96.56 74 GLU A N 1
ATOM 598 C CA . GLU A 1 74 ? -22.656 0.025 19.733 1.00 96.56 74 GLU A CA 1
ATOM 599 C C . GLU A 1 74 ? -21.436 0.514 18.946 1.00 96.56 74 GLU A C 1
ATOM 601 O O . GLU A 1 74 ? -21.324 0.289 17.738 1.00 96.56 74 GLU A O 1
ATOM 606 N N . LYS A 1 75 ? -20.458 1.104 19.641 1.00 96.81 75 LYS A N 1
ATOM 607 C CA . LYS A 1 75 ? -19.202 1.546 19.032 1.00 96.81 75 LYS A CA 1
ATOM 608 C C . LYS A 1 75 ? -18.469 0.392 18.350 1.00 96.81 75 LYS A C 1
ATOM 610 O O . LYS A 1 75 ? -18.006 0.543 17.218 1.00 96.81 75 LYS A O 1
ATOM 615 N N . THR A 1 76 ? -18.348 -0.753 19.018 1.00 95.94 76 THR A N 1
ATOM 616 C CA . THR A 1 76 ? -17.686 -1.935 18.441 1.00 95.94 76 THR A CA 1
ATOM 617 C C . THR A 1 76 ? -18.466 -2.499 17.253 1.00 95.94 76 THR A C 1
ATOM 619 O O . THR A 1 76 ? -17.856 -2.843 16.239 1.00 95.94 76 THR A O 1
ATOM 622 N N . ALA A 1 77 ? -19.801 -2.514 17.307 1.00 96.44 77 ALA A N 1
ATOM 623 C CA . ALA A 1 77 ? -20.645 -2.925 16.187 1.00 96.44 77 ALA A CA 1
ATOM 624 C C . ALA A 1 77 ? -20.476 -2.010 14.960 1.00 96.44 77 ALA A C 1
ATOM 626 O O . ALA A 1 77 ? -20.347 -2.500 13.833 1.00 96.44 77 ALA A O 1
ATOM 627 N N . LEU A 1 78 ? -20.415 -0.691 15.166 1.00 95.75 78 LEU A N 1
ATOM 628 C CA . LEU A 1 78 ? -20.177 0.284 14.100 1.00 95.75 78 LEU A CA 1
ATOM 629 C C . LEU A 1 78 ? -18.787 0.127 13.477 1.00 95.75 78 LEU A C 1
ATOM 631 O O . LEU A 1 78 ? -18.673 0.118 12.250 1.00 95.75 78 LEU A O 1
ATOM 635 N N . LEU A 1 79 ? -17.746 -0.056 14.295 1.00 95.62 79 LEU A N 1
ATOM 636 C CA . LEU A 1 79 ? -16.385 -0.297 13.807 1.00 95.62 79 LEU A CA 1
ATOM 637 C C . LEU A 1 79 ? -16.306 -1.578 12.974 1.00 95.62 79 LEU A C 1
ATOM 639 O O . LEU A 1 79 ? -15.803 -1.542 11.855 1.00 95.62 79 LEU A O 1
ATOM 643 N N . LYS A 1 80 ? -16.893 -2.678 13.455 1.00 96.50 80 LYS A N 1
ATOM 644 C CA . LY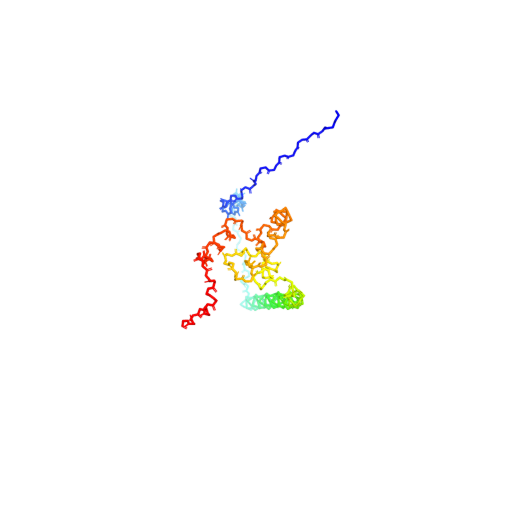S A 1 80 ? -16.949 -3.946 12.714 1.00 96.50 80 LYS A CA 1
ATOM 645 C C . LYS A 1 80 ? -17.700 -3.802 11.388 1.00 96.50 80 LYS A C 1
ATOM 647 O O . LYS A 1 80 ? -17.301 -4.366 10.367 1.00 96.50 80 LYS A O 1
ATOM 652 N N . LYS A 1 81 ? -18.792 -3.029 11.370 1.00 95.06 81 LYS A N 1
ATOM 653 C CA . LYS A 1 81 ? -19.542 -2.742 10.141 1.00 95.06 81 LYS A CA 1
ATOM 654 C C . LYS A 1 81 ? -18.691 -1.948 9.149 1.00 95.06 81 LYS A C 1
ATOM 656 O O . LYS A 1 81 ? -18.668 -2.313 7.972 1.00 95.06 81 LYS A O 1
ATOM 661 N N . ALA A 1 82 ? -17.982 -0.922 9.616 1.00 94.38 82 ALA A N 1
ATOM 662 C CA . ALA A 1 82 ? -17.078 -0.120 8.798 1.00 94.38 82 ALA A CA 1
ATOM 663 C C . ALA A 1 82 ? -15.920 -0.959 8.234 1.00 94.38 82 ALA A C 1
ATOM 665 O O . ALA A 1 82 ? -15.672 -0.910 7.033 1.00 94.38 82 ALA A O 1
ATOM 666 N N . GLU A 1 83 ? -15.287 -1.790 9.061 1.00 95.19 83 GLU A N 1
ATOM 667 C CA . GLU A 1 83 ? -14.210 -2.698 8.656 1.00 95.19 83 GLU A CA 1
ATOM 668 C C . GLU A 1 83 ? -14.687 -3.691 7.592 1.00 95.19 83 GLU A C 1
ATOM 670 O O . GLU A 1 83 ? -14.093 -3.793 6.523 1.00 95.19 83 GLU A O 1
ATOM 675 N N . SER A 1 84 ? -15.843 -4.331 7.800 1.00 94.06 84 SER A N 1
ATOM 676 C CA . SER A 1 84 ? -16.415 -5.234 6.794 1.00 94.06 84 SER A CA 1
ATOM 677 C C . SER A 1 84 ? -16.731 -4.525 5.471 1.00 94.06 84 SER A C 1
ATOM 679 O O . SER A 1 84 ? -16.639 -5.128 4.404 1.00 94.06 84 SER A O 1
ATOM 681 N N . ALA A 1 85 ? -17.153 -3.257 5.523 1.00 93.00 85 ALA A N 1
ATOM 682 C CA . ALA A 1 85 ? -17.447 -2.471 4.332 1.00 93.00 85 ALA A CA 1
ATOM 683 C C . ALA A 1 85 ? -16.168 -2.097 3.586 1.00 93.00 85 ALA A C 1
ATOM 685 O O . ALA A 1 85 ? -16.122 -2.236 2.364 1.00 93.00 85 ALA A O 1
ATOM 686 N N . PHE A 1 86 ? -15.136 -1.691 4.325 1.00 93.12 86 PHE A N 1
ATOM 687 C CA . PHE A 1 86 ? -13.814 -1.429 3.784 1.00 93.12 86 PHE A CA 1
ATOM 688 C C . PHE A 1 86 ? -13.248 -2.675 3.099 1.00 93.12 86 PHE A C 1
ATOM 690 O O . PHE A 1 86 ? -12.901 -2.594 1.926 1.00 93.12 86 PHE A O 1
ATOM 697 N N . GLU A 1 87 ? -13.286 -3.839 3.754 1.00 93.94 87 GLU A N 1
ATOM 698 C CA . GLU A 1 87 ? -12.790 -5.100 3.185 1.00 93.94 87 GLU A CA 1
ATOM 699 C C . GLU A 1 87 ? -13.493 -5.505 1.884 1.00 93.94 87 GLU A C 1
ATOM 701 O O . GLU A 1 87 ? -12.856 -5.952 0.931 1.00 93.94 87 GLU A O 1
ATOM 706 N N . ARG A 1 88 ? -14.812 -5.298 1.774 1.00 93.25 88 ARG A N 1
ATOM 707 C CA . ARG A 1 88 ? -15.530 -5.570 0.513 1.00 93.25 88 ARG A CA 1
ATOM 708 C C . ARG A 1 88 ? -15.045 -4.674 -0.628 1.00 93.25 88 ARG A C 1
ATOM 710 O O . ARG A 1 88 ? -14.872 -5.138 -1.759 1.00 93.25 88 ARG A O 1
ATOM 717 N N . VAL A 1 89 ? -14.842 -3.389 -0.341 1.00 93.62 89 VAL A N 1
ATOM 718 C CA . VAL A 1 89 ? -14.380 -2.412 -1.334 1.00 93.62 89 VAL A CA 1
ATOM 719 C C . VAL A 1 89 ? -12.931 -2.692 -1.725 1.00 93.62 89 VAL A C 1
ATOM 721 O O . VAL A 1 89 ? -12.627 -2.741 -2.917 1.00 93.62 89 VAL A O 1
ATOM 724 N N . THR A 1 90 ? -12.045 -2.937 -0.757 1.00 93.69 90 THR A N 1
ATOM 725 C CA . THR A 1 90 ? -10.631 -3.230 -1.022 1.00 93.69 90 THR A CA 1
ATOM 726 C C . THR A 1 90 ? -10.454 -4.549 -1.758 1.00 93.69 90 THR A C 1
ATOM 728 O O . THR A 1 90 ? -9.648 -4.601 -2.682 1.00 93.69 90 THR A O 1
ATOM 731 N N . ALA A 1 91 ? -11.226 -5.593 -1.440 1.00 94.06 91 ALA A N 1
ATOM 732 C CA . ALA A 1 91 ? -11.194 -6.858 -2.173 1.00 94.06 91 ALA A CA 1
ATOM 733 C C . ALA A 1 91 ? -11.576 -6.670 -3.650 1.00 94.06 91 ALA A C 1
ATOM 735 O O . ALA A 1 91 ? -10.886 -7.165 -4.544 1.00 94.06 91 ALA A O 1
ATOM 736 N N . THR A 1 92 ? -12.629 -5.891 -3.910 1.00 94.94 92 THR A N 1
ATOM 737 C CA . THR A 1 92 ? -13.069 -5.575 -5.277 1.00 94.94 92 THR A CA 1
ATOM 738 C C . THR A 1 92 ? -12.010 -4.763 -6.024 1.00 94.94 92 THR A C 1
ATOM 740 O O . THR A 1 92 ? -11.625 -5.115 -7.140 1.00 94.94 92 THR A O 1
ATOM 743 N N . ALA A 1 93 ? -11.488 -3.704 -5.399 1.00 94.50 93 ALA A N 1
ATOM 744 C CA . ALA A 1 93 ? -10.439 -2.869 -5.977 1.00 94.50 93 ALA A CA 1
ATOM 745 C C . ALA A 1 93 ? -9.163 -3.675 -6.260 1.00 94.50 93 ALA A C 1
ATOM 747 O O . ALA A 1 93 ? -8.590 -3.555 -7.343 1.00 94.50 93 ALA A O 1
ATOM 748 N N . ARG A 1 94 ? -8.758 -4.555 -5.336 1.00 96.06 94 ARG A N 1
ATOM 749 C CA . ARG A 1 94 ? -7.604 -5.448 -5.492 1.00 96.06 94 ARG A CA 1
ATOM 750 C C . ARG A 1 94 ? -7.757 -6.343 -6.720 1.00 96.06 94 ARG A C 1
ATOM 752 O O . ARG A 1 94 ? -6.823 -6.413 -7.509 1.00 96.06 94 ARG A O 1
ATOM 759 N N . GLY A 1 95 ? -8.930 -6.948 -6.931 1.00 95.19 95 GLY A N 1
ATOM 760 C CA . GLY A 1 95 ? -9.193 -7.802 -8.099 1.00 95.19 95 GLY A CA 1
ATOM 761 C C . GLY A 1 95 ? -9.204 -7.064 -9.446 1.00 95.19 95 GLY A C 1
ATOM 762 O O . GLY A 1 95 ? -8.925 -7.663 -10.487 1.00 95.19 95 GLY A O 1
ATOM 763 N N . ILE A 1 96 ? -9.511 -5.763 -9.454 1.00 96.19 96 ILE A N 1
ATOM 764 C CA . ILE A 1 96 ? -9.424 -4.927 -10.661 1.00 96.19 96 ILE A CA 1
ATOM 765 C C . ILE A 1 96 ? -7.971 -4.513 -10.914 1.00 96.19 96 ILE A C 1
ATOM 767 O O . ILE A 1 96 ? -7.468 -4.676 -12.025 1.00 96.19 96 ILE A O 1
ATOM 771 N N . LEU A 1 97 ? -7.291 -3.995 -9.889 1.00 95.50 97 LEU A N 1
ATOM 772 C CA . LEU A 1 97 ? -5.944 -3.437 -10.008 1.00 95.50 97 LEU A CA 1
ATOM 773 C C . LEU A 1 97 ? -4.877 -4.507 -10.268 1.00 95.50 97 LEU A C 1
ATOM 775 O O . LEU A 1 97 ? -3.918 -4.232 -10.988 1.00 95.50 97 LEU A O 1
ATOM 779 N N . SER A 1 98 ? -5.061 -5.730 -9.758 1.00 94.88 98 SER A N 1
ATOM 780 C CA . SER A 1 98 ? -4.119 -6.846 -9.937 1.00 94.88 98 SER A CA 1
ATOM 781 C C . SER A 1 98 ? -3.939 -7.290 -11.390 1.00 94.88 98 SER A C 1
ATOM 783 O O . SER A 1 98 ? -3.043 -8.072 -11.684 1.00 94.88 98 SER A O 1
ATOM 785 N N . LYS A 1 99 ? -4.797 -6.827 -12.306 1.00 94.44 99 LYS A N 1
ATOM 786 C CA . LYS A 1 99 ? -4.680 -7.108 -13.744 1.00 94.44 99 LYS A CA 1
ATOM 787 C C . LYS A 1 99 ? -3.602 -6.266 -14.427 1.00 94.44 99 LYS A C 1
ATOM 789 O O . LYS A 1 99 ? -3.120 -6.655 -15.485 1.00 94.44 99 LYS A O 1
ATOM 794 N N . THR A 1 100 ? -3.255 -5.120 -13.844 1.00 92.38 100 THR A N 1
ATOM 795 C CA . THR A 1 100 ? -2.367 -4.127 -14.466 1.00 92.38 100 THR A CA 1
ATOM 796 C C . THR A 1 100 ? -1.149 -3.831 -13.604 1.00 92.38 100 THR A C 1
ATOM 798 O O . THR A 1 100 ? -0.059 -3.642 -14.131 1.00 92.38 100 THR A O 1
ATOM 801 N N . PHE A 1 101 ? -1.331 -3.781 -12.286 1.00 93.50 101 PHE A N 1
ATOM 802 C CA . PHE A 1 101 ? -0.285 -3.437 -11.332 1.00 93.50 101 PHE A CA 1
ATOM 803 C C . PHE A 1 101 ? 0.241 -4.679 -10.621 1.00 93.50 101 PHE A C 1
ATOM 805 O O . PHE A 1 101 ? -0.480 -5.662 -10.435 1.00 93.50 101 PHE A O 1
ATOM 812 N N . SER A 1 102 ? 1.494 -4.612 -10.179 1.00 93.62 102 SER A N 1
ATOM 813 C CA . SER A 1 102 ? 2.068 -5.649 -9.323 1.00 93.62 102 SER A CA 1
ATOM 814 C C . SER A 1 102 ? 1.366 -5.705 -7.951 1.00 93.62 102 SER A C 1
ATOM 816 O O . SER A 1 102 ? 0.782 -4.709 -7.512 1.00 93.62 102 SER A O 1
ATOM 818 N N . PRO A 1 103 ? 1.488 -6.811 -7.197 1.00 92.88 103 PRO A N 1
ATOM 819 C CA . PRO A 1 103 ? 0.946 -6.896 -5.840 1.00 92.88 103 PRO A CA 1
ATOM 820 C C . PRO A 1 103 ? 1.436 -5.776 -4.906 1.00 92.88 103 PRO A C 1
ATOM 822 O O . PRO A 1 103 ? 0.647 -5.206 -4.155 1.00 92.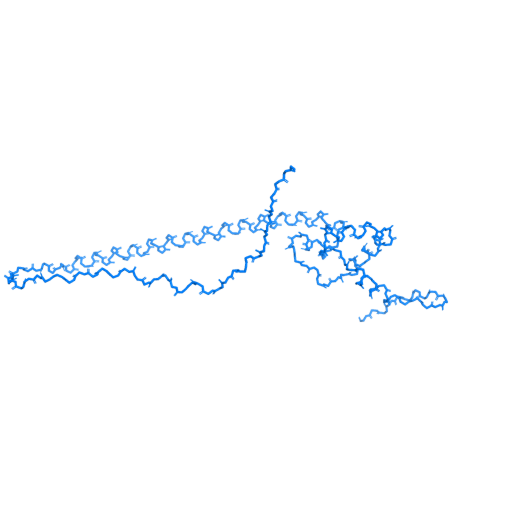88 103 PRO A O 1
ATOM 825 N N . THR A 1 104 ? 2.720 -5.410 -4.981 1.00 93.62 104 THR A N 1
ATOM 826 C CA . THR A 1 104 ? 3.325 -4.334 -4.177 1.00 93.62 104 THR A CA 1
ATOM 827 C C . THR A 1 104 ? 2.757 -2.962 -4.532 1.00 93.62 104 THR A C 1
ATOM 829 O O . THR A 1 104 ? 2.516 -2.138 -3.650 1.00 93.62 104 THR A O 1
ATOM 832 N N . GLN A 1 105 ? 2.508 -2.717 -5.818 1.00 93.56 105 GLN A N 1
ATOM 833 C CA . GLN A 1 105 ? 1.877 -1.492 -6.302 1.00 93.56 105 GLN A CA 1
ATOM 834 C C . GLN A 1 105 ? 0.402 -1.407 -5.915 1.00 93.56 105 GLN A C 1
ATOM 836 O O . GLN A 1 105 ? -0.053 -0.342 -5.501 1.00 93.56 105 GLN A O 1
ATOM 841 N N . VAL A 1 106 ? -0.337 -2.516 -6.003 1.00 95.00 106 VAL A N 1
ATOM 842 C CA . VAL A 1 106 ? -1.733 -2.577 -5.549 1.00 95.00 106 VAL A CA 1
ATOM 843 C C . VAL A 1 106 ? -1.818 -2.255 -4.060 1.00 95.00 106 VAL A C 1
ATOM 845 O O . VAL A 1 106 ? -2.647 -1.442 -3.658 1.00 95.00 106 VAL A O 1
ATOM 848 N N . GLU A 1 107 ? -0.927 -2.821 -3.249 1.00 93.06 107 GLU A N 1
ATOM 849 C CA . GLU A 1 107 ? -0.910 -2.553 -1.813 1.00 93.06 107 GLU A CA 1
ATOM 850 C C . GLU A 1 107 ? -0.586 -1.085 -1.506 1.00 93.06 107 GLU A C 1
ATOM 852 O O . GLU A 1 107 ? -1.246 -0.473 -0.665 1.00 93.06 107 GLU A O 1
ATOM 857 N N . TYR A 1 108 ? 0.350 -0.475 -2.243 1.00 93.81 108 TYR A N 1
ATOM 858 C CA . TYR A 1 108 ? 0.611 0.965 -2.156 1.00 93.81 108 TYR A CA 1
ATOM 859 C C . TYR A 1 108 ? -0.629 1.800 -2.501 1.00 93.81 108 TYR A C 1
ATOM 861 O O . TYR A 1 108 ? -0.919 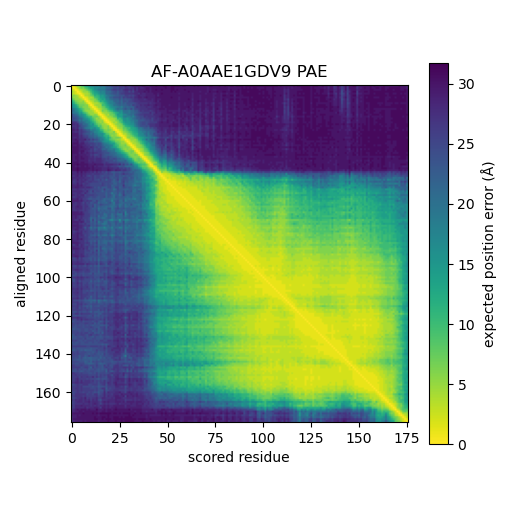2.771 -1.809 1.00 93.81 108 TYR A O 1
ATOM 869 N N . ILE A 1 109 ? -1.380 1.433 -3.542 1.00 93.88 109 ILE A N 1
ATOM 870 C CA . ILE A 1 109 ? -2.590 2.163 -3.952 1.00 93.88 109 ILE A CA 1
ATOM 871 C C . ILE A 1 109 ? -3.690 2.059 -2.886 1.00 93.88 109 ILE A C 1
ATOM 873 O O . ILE A 1 109 ? -4.369 3.048 -2.619 1.00 93.88 109 ILE A O 1
ATOM 877 N N . LEU A 1 110 ? -3.865 0.886 -2.269 1.00 92.75 110 LEU A N 1
ATOM 878 C CA . LEU A 1 110 ? -4.918 0.651 -1.275 1.00 92.75 110 LEU A CA 1
ATOM 879 C C . LEU A 1 110 ? -4.594 1.248 0.100 1.00 92.75 110 LEU A C 1
ATOM 881 O O . LEU A 1 110 ? -5.496 1.724 0.785 1.00 92.75 110 LEU A O 1
ATOM 885 N N . THR A 1 111 ? -3.324 1.222 0.511 1.00 91.06 111 THR A N 1
ATOM 886 C CA . THR A 1 111 ? -2.908 1.607 1.873 1.00 91.06 111 THR A CA 1
ATOM 887 C C . THR A 1 111 ? -2.175 2.944 1.946 1.00 91.06 111 THR A C 1
ATOM 889 O O . THR A 1 111 ? -2.080 3.542 3.016 1.00 91.06 111 THR A O 1
ATOM 892 N N . GLY A 1 112 ? -1.605 3.408 0.833 1.00 91.62 112 GLY A N 1
ATOM 893 C CA . GLY A 1 112 ? -0.693 4.551 0.791 1.00 91.62 112 GLY A CA 1
ATOM 894 C C . GLY A 1 112 ? 0.695 4.278 1.387 1.00 91.62 112 GLY A C 1
ATOM 895 O O . GLY A 1 112 ? 1.519 5.194 1.451 1.00 91.62 112 GLY A O 1
ATOM 896 N N . ILE A 1 113 ? 0.984 3.049 1.832 1.00 90.69 113 ILE A N 1
ATOM 897 C CA . ILE A 1 113 ? 2.256 2.704 2.479 1.00 90.69 113 ILE A CA 1
ATOM 898 C C . ILE A 1 113 ? 3.355 2.588 1.416 1.00 90.69 113 ILE A C 1
ATOM 900 O O . ILE A 1 113 ? 3.247 1.740 0.532 1.00 90.69 113 ILE A O 1
ATOM 904 N N . PRO A 1 114 ? 4.442 3.382 1.494 1.00 89.38 114 PRO A N 1
ATOM 905 C CA . PRO A 1 114 ? 5.468 3.426 0.457 1.00 89.38 114 PRO A CA 1
ATOM 906 C C . PRO A 1 114 ? 6.172 2.079 0.267 1.00 89.38 114 PRO A C 1
ATOM 908 O O . PRO A 1 114 ? 6.568 1.420 1.233 1.00 89.38 114 PRO A O 1
ATOM 911 N N . ILE A 1 115 ? 6.409 1.721 -0.996 1.00 92.69 115 ILE A N 1
ATOM 912 C CA . ILE A 1 115 ? 7.105 0.490 -1.377 1.00 92.69 115 ILE A CA 1
ATOM 913 C C . ILE A 1 115 ? 8.576 0.596 -0.959 1.00 92.69 115 ILE A C 1
ATOM 915 O O . ILE A 1 115 ? 9.344 1.392 -1.502 1.00 92.69 115 ILE A O 1
ATOM 919 N N . ARG A 1 116 ? 8.980 -0.214 0.026 1.00 88.19 116 ARG A N 1
ATOM 920 C CA . ARG A 1 116 ? 10.378 -0.282 0.495 1.00 88.19 116 ARG A CA 1
ATOM 921 C C . ARG A 1 116 ? 11.223 -1.226 -0.355 1.00 88.19 116 ARG A C 1
ATOM 923 O O . ARG A 1 116 ? 12.345 -0.887 -0.726 1.00 88.19 116 ARG A O 1
ATOM 930 N N . ASN A 1 117 ? 10.662 -2.389 -0.677 1.00 90.12 117 ASN A N 1
ATOM 931 C CA . ASN A 1 117 ? 11.323 -3.447 -1.428 1.00 90.12 117 ASN A CA 1
ATOM 932 C C . ASN A 1 117 ? 10.583 -3.657 -2.746 1.00 90.12 117 ASN A C 1
ATOM 934 O O . ASN A 1 117 ? 9.426 -4.062 -2.749 1.00 90.12 117 ASN A O 1
ATOM 938 N N . TRP A 1 118 ? 11.264 -3.373 -3.851 1.00 92.62 118 TRP A N 1
ATOM 939 C CA . TRP A 1 118 ? 10.730 -3.584 -5.193 1.00 92.62 118 TRP A CA 1
ATOM 940 C C . TRP A 1 118 ? 10.840 -5.059 -5.573 1.00 92.62 118 TRP A C 1
ATOM 942 O O . TRP A 1 118 ? 11.921 -5.642 -5.435 1.00 92.62 118 TRP A O 1
ATOM 952 N N . CYS A 1 119 ? 9.749 -5.653 -6.058 1.00 92.19 119 CYS A N 1
ATOM 953 C CA . CYS A 1 119 ? 9.780 -7.015 -6.581 1.00 92.19 119 CYS A CA 1
ATOM 954 C C . CYS A 1 119 ? 10.327 -7.045 -8.019 1.00 92.19 119 CYS A C 1
ATOM 956 O O . CYS A 1 119 ? 10.497 -6.009 -8.665 1.00 92.19 119 CYS A O 1
ATOM 958 N N . LYS A 1 120 ? 10.639 -8.240 -8.537 1.00 92.75 120 LYS A N 1
ATOM 959 C CA . LYS A 1 120 ? 11.136 -8.385 -9.917 1.00 92.75 120 LYS A CA 1
ATOM 960 C C . LYS A 1 120 ? 10.109 -7.874 -10.935 1.00 92.75 120 LYS A C 1
ATOM 962 O O . LYS A 1 120 ? 10.499 -7.193 -11.882 1.00 92.75 120 LYS A O 1
ATOM 967 N N . ASP A 1 121 ? 8.822 -8.118 -10.691 1.00 92.44 121 ASP A N 1
ATOM 968 C CA . ASP A 1 121 ? 7.740 -7.689 -11.581 1.00 92.44 121 ASP A CA 1
ATOM 969 C C . ASP A 1 121 ? 7.641 -6.162 -11.632 1.00 92.44 121 ASP A C 1
ATOM 971 O O . ASP A 1 121 ? 7.617 -5.601 -12.727 1.00 92.44 121 ASP A O 1
ATOM 975 N N . ASP A 1 122 ? 7.729 -5.485 -10.479 1.00 94.19 122 ASP A N 1
ATOM 976 C CA . ASP A 1 122 ? 7.781 -4.016 -10.389 1.00 94.19 122 ASP A CA 1
ATOM 977 C C . ASP A 1 122 ? 8.891 -3.433 -11.261 1.00 94.19 122 ASP A C 1
ATOM 979 O O . ASP A 1 122 ? 8.692 -2.487 -12.025 1.00 94.19 122 ASP A O 1
ATOM 983 N N . ILE A 1 123 ? 10.090 -4.000 -11.116 1.00 95.56 123 ILE A N 1
ATOM 984 C CA . ILE A 1 123 ? 11.279 -3.530 -11.816 1.00 95.56 123 ILE A CA 1
ATOM 985 C C . ILE A 1 123 ? 11.144 -3.794 -13.309 1.00 95.56 123 ILE A C 1
ATOM 987 O O . ILE A 1 123 ? 11.470 -2.910 -14.095 1.00 95.56 123 ILE A O 1
ATOM 991 N N . SER A 1 124 ? 10.637 -4.962 -13.704 1.00 94.44 124 SER A N 1
ATOM 992 C CA . SER A 1 124 ? 10.454 -5.303 -15.113 1.00 94.44 124 SER A CA 1
ATOM 993 C C . SER A 1 124 ? 9.465 -4.355 -15.802 1.00 94.44 124 SER A C 1
ATOM 995 O O . SER A 1 124 ? 9.792 -3.784 -16.840 1.00 94.44 124 SER A O 1
ATOM 997 N N . GLN A 1 125 ? 8.308 -4.081 -15.189 1.00 94.19 125 GLN A N 1
ATOM 998 C CA . GLN A 1 125 ? 7.313 -3.143 -15.716 1.00 94.19 125 GLN A CA 1
ATOM 999 C C . GLN A 1 125 ? 7.867 -1.717 -15.800 1.00 94.19 125 GLN A C 1
ATOM 1001 O O . GLN A 1 125 ? 7.722 -1.044 -16.823 1.00 94.19 125 GLN A O 1
ATOM 1006 N N . ALA A 1 126 ? 8.541 -1.259 -14.743 1.00 95.62 126 ALA A N 1
ATOM 1007 C CA . ALA A 1 126 ? 9.137 0.069 -14.707 1.00 95.62 126 ALA A CA 1
ATOM 1008 C C . ALA A 1 126 ? 10.262 0.234 -15.742 1.00 95.62 126 ALA A C 1
ATOM 1010 O O . ALA A 1 126 ? 10.353 1.286 -16.376 1.00 95.62 126 ALA A O 1
ATOM 1011 N N . LEU A 1 127 ? 11.086 -0.797 -15.950 1.00 95.75 127 LEU A N 1
ATOM 1012 C CA . LEU A 1 127 ? 12.151 -0.798 -16.951 1.00 95.75 127 LEU A CA 1
ATOM 1013 C C . LEU A 1 127 ? 11.574 -0.793 -18.372 1.00 95.75 127 LEU A C 1
ATOM 1015 O O . LEU A 1 127 ? 12.022 -0.006 -19.201 1.00 95.75 127 LEU A O 1
ATOM 1019 N N . THR A 1 128 ? 10.532 -1.589 -18.630 1.00 95.69 128 THR A N 1
ATOM 1020 C CA . THR A 1 128 ? 9.793 -1.579 -19.902 1.00 95.69 128 THR A CA 1
ATOM 1021 C C . THR A 1 128 ? 9.242 -0.190 -20.209 1.00 95.69 128 THR A C 1
ATOM 1023 O O . THR A 1 128 ? 9.479 0.343 -21.290 1.00 95.69 128 THR A O 1
ATOM 1026 N N . LEU A 1 129 ? 8.565 0.442 -19.247 1.00 95.50 129 LEU A N 1
ATOM 1027 C CA . LEU A 1 129 ? 8.020 1.789 -19.412 1.00 95.50 129 LEU A CA 1
ATOM 1028 C C . LEU A 1 129 ? 9.121 2.842 -19.623 1.00 95.50 129 LEU A C 1
ATOM 1030 O O . LEU A 1 129 ? 8.972 3.732 -20.461 1.00 95.50 129 LEU A O 1
ATOM 1034 N N . HIS A 1 130 ? 10.225 2.742 -18.878 1.00 96.12 130 HIS A N 1
ATOM 1035 C CA . HIS A 1 130 ? 11.372 3.636 -19.019 1.00 96.12 130 HIS A CA 1
ATOM 1036 C C . HIS A 1 130 ? 12.017 3.531 -20.403 1.00 96.12 130 HIS A C 1
ATOM 1038 O O . HIS A 1 130 ? 12.279 4.560 -21.025 1.00 96.12 130 HIS A O 1
ATOM 1044 N N . ASN A 1 131 ? 12.215 2.307 -20.895 1.00 95.44 131 ASN A N 1
ATOM 1045 C CA . ASN A 1 131 ? 12.813 2.038 -22.200 1.00 95.44 131 ASN A CA 1
ATOM 1046 C C . ASN A 1 131 ? 11.874 2.403 -23.355 1.00 95.44 131 ASN A C 1
ATOM 1048 O O . ASN A 1 131 ? 12.342 2.848 -24.398 1.00 95.44 131 ASN A O 1
ATOM 1052 N N . LEU A 1 132 ? 10.557 2.269 -23.163 1.00 96.94 132 LEU A N 1
ATOM 1053 C CA . LEU A 1 132 ? 9.566 2.696 -24.148 1.00 96.94 132 LEU A CA 1
ATOM 1054 C C . LEU A 1 132 ? 9.515 4.225 -24.269 1.00 96.94 132 LEU A C 1
ATOM 1056 O O . LEU A 1 132 ? 9.458 4.767 -25.370 1.00 96.94 132 LEU A O 1
ATOM 1060 N N . SER A 1 133 ? 9.509 4.939 -23.139 1.00 97.38 133 SER A N 1
ATOM 1061 C CA . SER A 1 133 ? 9.525 6.402 -23.128 1.00 97.38 133 SER A CA 1
ATOM 1062 C C . SER A 1 133 ? 10.044 6.961 -21.798 1.00 97.38 133 SER A C 1
ATOM 1064 O O . SER A 1 133 ? 9.293 7.062 -20.816 1.00 97.38 133 SER A O 1
ATOM 1066 N N . PRO A 1 134 ? 11.291 7.468 -21.764 1.00 96.06 134 PRO A N 1
ATOM 1067 C CA . PRO A 1 134 ? 11.853 8.085 -20.563 1.00 96.06 134 PRO A CA 1
ATOM 1068 C C . PRO A 1 134 ? 11.054 9.305 -20.084 1.00 96.06 134 PRO A C 1
ATOM 1070 O O . PRO A 1 134 ? 10.964 9.567 -18.881 1.00 96.06 134 PRO A O 1
ATOM 1073 N N . LYS A 1 135 ? 10.439 10.054 -21.015 1.00 96.81 135 LYS A N 1
ATOM 1074 C CA . LYS A 1 135 ? 9.591 11.216 -20.699 1.00 96.81 135 LYS A CA 1
ATOM 1075 C C . LYS A 1 135 ? 8.291 10.793 -20.016 1.00 96.81 135 LYS A C 1
ATOM 1077 O O . LYS A 1 135 ? 7.932 11.397 -19.005 1.00 96.81 135 LYS A O 1
ATOM 1082 N N . ALA A 1 136 ? 7.623 9.755 -20.525 1.00 96.06 136 ALA A N 1
ATOM 1083 C CA . ALA A 1 136 ? 6.404 9.226 -19.912 1.00 96.06 136 ALA A CA 1
ATOM 1084 C C . ALA A 1 136 ? 6.694 8.661 -18.515 1.00 96.06 136 ALA A C 1
ATOM 1086 O O . ALA A 1 136 ? 5.987 8.983 -17.561 1.00 96.06 136 ALA A O 1
ATOM 1087 N N . TYR A 1 137 ? 7.796 7.917 -18.372 1.00 96.56 137 TYR A N 1
ATOM 1088 C CA . TYR A 1 137 ? 8.252 7.414 -17.079 1.00 96.56 137 TYR A CA 1
ATOM 1089 C C . TYR A 1 137 ? 8.496 8.543 -16.070 1.00 96.56 137 TYR A C 1
ATOM 1091 O O . TYR A 1 137 ? 7.996 8.510 -14.944 1.00 96.56 137 TYR A O 1
ATOM 1099 N N . LYS A 1 138 ? 9.231 9.587 -16.479 1.00 96.25 138 LYS A N 1
ATOM 1100 C CA . LYS A 1 138 ? 9.497 10.756 -15.629 1.00 96.25 138 LYS A CA 1
ATOM 1101 C C . LYS A 1 138 ? 8.201 11.458 -15.222 1.00 96.25 138 LYS A C 1
ATOM 1103 O O . LYS A 1 138 ? 8.055 11.806 -14.054 1.00 96.25 138 LYS A O 1
ATOM 1108 N N . TYR A 1 139 ? 7.261 11.630 -16.152 1.00 96.50 139 TYR A N 1
ATOM 1109 C CA . TYR A 1 139 ? 5.956 12.226 -15.868 1.00 96.50 139 TYR A CA 1
ATOM 1110 C C . TYR A 1 139 ? 5.173 11.416 -14.826 1.00 96.50 139 TYR A C 1
ATOM 1112 O O . TYR A 1 139 ? 4.750 11.971 -13.811 1.00 96.50 139 TYR A O 1
ATOM 1120 N N . LEU A 1 140 ? 5.037 10.104 -15.036 1.00 93.75 140 LEU A N 1
ATOM 1121 C CA . LEU A 1 140 ? 4.322 9.211 -14.123 1.00 93.75 140 LEU A CA 1
ATOM 1122 C C . LEU A 1 140 ? 4.957 9.187 -12.735 1.00 93.75 140 LEU A C 1
ATOM 1124 O O . LEU A 1 140 ? 4.248 9.229 -11.735 1.00 93.75 140 LEU A O 1
ATOM 1128 N N . ARG A 1 141 ? 6.287 9.222 -12.655 1.00 94.06 141 ARG A N 1
ATOM 1129 C CA . ARG A 1 141 ? 6.994 9.319 -11.379 1.00 94.06 141 ARG A CA 1
ATOM 1130 C C . ARG A 1 141 ? 6.789 10.666 -10.678 1.00 94.06 141 ARG A C 1
ATOM 1132 O O . ARG A 1 141 ? 6.729 10.704 -9.456 1.00 94.06 141 ARG A O 1
ATOM 1139 N N . CYS A 1 142 ? 6.667 11.769 -11.414 1.00 93.88 142 CYS A N 1
ATOM 1140 C CA . CYS A 1 142 ? 6.344 13.068 -10.817 1.00 93.88 142 CYS A CA 1
ATOM 1141 C C . CYS A 1 142 ? 4.908 13.119 -10.280 1.00 93.88 142 CYS A C 1
ATOM 1143 O O . CYS A 1 142 ? 4.663 13.778 -9.274 1.00 93.88 142 CYS A O 1
ATOM 1145 N N . LYS A 1 143 ? 3.962 12.439 -10.938 1.00 93.88 143 LYS A N 1
ATOM 1146 C CA . LYS A 1 143 ? 2.558 12.382 -10.504 1.00 93.88 143 LYS A CA 1
ATOM 1147 C C . LYS A 1 143 ? 2.312 11.350 -9.402 1.00 93.88 143 LYS A C 1
ATOM 1149 O O . LYS A 1 143 ? 1.516 11.607 -8.507 1.00 93.88 143 LYS A O 1
ATOM 1154 N N . CYS A 1 144 ? 3.019 10.224 -9.440 1.00 89.69 144 CYS A N 1
ATOM 1155 C CA . CYS A 1 144 ? 2.868 9.096 -8.522 1.00 89.69 144 CYS A CA 1
ATOM 1156 C C . CYS A 1 144 ? 4.249 8.629 -8.016 1.00 89.69 144 CYS A C 1
ATOM 1158 O O . CYS A 1 144 ? 4.733 7.568 -8.420 1.00 89.69 144 CYS A O 1
ATOM 1160 N N . PRO A 1 145 ? 4.918 9.404 -7.142 1.00 86.12 145 PRO A N 1
ATOM 1161 C CA . PRO A 1 145 ? 6.314 9.156 -6.771 1.00 86.12 145 PRO A CA 1
ATOM 1162 C C . PRO A 1 145 ? 6.544 7.865 -5.980 1.00 86.12 145 PRO A C 1
ATOM 1164 O O . PRO A 1 145 ? 7.656 7.343 -6.013 1.00 86.12 145 PRO A O 1
ATOM 1167 N N . GLY A 1 146 ? 5.527 7.347 -5.285 1.00 87.06 146 GLY A N 1
ATOM 1168 C CA . GLY A 1 146 ? 5.632 6.105 -4.511 1.00 87.06 146 GLY A CA 1
ATOM 1169 C C . GLY A 1 146 ? 5.323 4.826 -5.293 1.00 87.06 146 GLY A C 1
ATOM 1170 O O . GLY A 1 146 ? 5.630 3.747 -4.799 1.00 87.06 146 GLY A O 1
ATOM 1171 N N . LEU A 1 147 ? 4.760 4.936 -6.504 1.00 91.12 147 LEU A N 1
ATOM 1172 C CA . LEU A 1 147 ? 4.364 3.781 -7.322 1.00 91.12 147 LEU A CA 1
ATOM 1173 C C . LEU A 1 147 ? 5.493 3.288 -8.239 1.00 91.12 147 LEU A C 1
ATOM 1175 O O . LEU A 1 147 ? 5.538 2.114 -8.606 1.00 91.12 147 LEU A O 1
ATOM 1179 N N . TRP A 1 148 ? 6.408 4.189 -8.609 1.00 93.44 148 TRP A N 1
ATOM 1180 C CA . TRP A 1 148 ? 7.463 3.924 -9.584 1.00 93.44 148 TRP A CA 1
ATOM 1181 C C . TRP A 1 148 ? 8.854 4.029 -8.950 1.00 93.44 148 TRP A C 1
ATOM 1183 O O . TRP A 1 148 ? 9.142 5.016 -8.261 1.00 93.44 148 TRP A O 1
ATOM 1193 N N . PRO A 1 149 ? 9.757 3.065 -9.206 1.00 94.75 149 PRO A N 1
ATOM 1194 C CA . PRO A 1 149 ? 11.107 3.092 -8.662 1.00 94.75 149 PRO A CA 1
ATOM 1195 C C . PRO A 1 149 ? 11.912 4.291 -9.168 1.00 94.75 149 PRO A C 1
ATOM 1197 O O . PRO A 1 149 ? 11.580 4.981 -10.136 1.00 94.75 149 PRO A O 1
ATOM 1200 N N . SER A 1 150 ? 13.036 4.567 -8.510 1.00 93.44 150 SER A N 1
ATOM 1201 C CA . SER A 1 150 ? 13.929 5.601 -9.019 1.00 93.44 150 SER A CA 1
ATOM 1202 C C . SER A 1 150 ? 14.713 5.146 -10.245 1.00 93.44 150 SER A C 1
ATOM 1204 O O . SER A 1 150 ? 14.985 3.961 -10.387 1.00 93.44 150 SER A O 1
ATOM 1206 N N . VAL A 1 151 ? 15.136 6.075 -11.109 1.00 94.12 151 VAL A N 1
ATOM 1207 C CA . VAL A 1 151 ? 16.048 5.738 -12.223 1.00 94.12 151 VAL A CA 1
ATOM 1208 C C . VAL A 1 151 ? 17.349 5.134 -11.683 1.00 94.12 151 VAL A C 1
ATOM 1210 O O . VAL A 1 151 ? 17.831 4.144 -12.212 1.00 94.12 151 VAL A O 1
ATOM 1213 N N . ALA A 1 152 ? 17.867 5.646 -10.560 1.00 94.75 152 ALA A N 1
ATOM 1214 C CA . ALA A 1 152 ? 19.019 5.049 -9.882 1.00 94.75 152 ALA A CA 1
ATOM 1215 C C . ALA A 1 152 ? 18.735 3.612 -9.402 1.00 94.75 152 ALA A C 1
ATOM 1217 O O . ALA A 1 152 ? 19.591 2.737 -9.505 1.00 94.75 152 ALA A O 1
ATOM 1218 N N . THR A 1 153 ? 17.517 3.348 -8.918 1.00 94.44 153 THR A N 1
ATOM 1219 C CA . THR A 1 153 ? 17.058 1.999 -8.565 1.00 94.44 153 THR A CA 1
ATOM 1220 C C . THR A 1 153 ? 17.031 1.106 -9.801 1.00 94.44 153 THR A C 1
ATOM 1222 O O . THR A 1 153 ? 17.591 0.017 -9.741 1.00 94.44 153 THR A O 1
ATOM 1225 N N . LEU A 1 154 ? 16.443 1.563 -10.911 1.00 95.50 154 LEU A N 1
ATOM 1226 C CA . LEU A 1 154 ? 16.409 0.815 -12.170 1.00 95.50 154 LEU A CA 1
ATOM 1227 C C . LEU A 1 154 ? 17.818 0.488 -12.667 1.00 95.50 154 LEU A C 1
ATOM 1229 O O . LEU A 1 154 ? 18.099 -0.674 -12.932 1.00 95.50 154 LEU A O 1
ATOM 1233 N N . ASN A 1 155 ? 18.727 1.465 -12.682 1.00 94.31 155 ASN A N 1
ATOM 1234 C CA . ASN A 1 155 ? 20.119 1.260 -13.087 1.00 94.31 155 ASN A CA 1
ATOM 1235 C C . ASN A 1 155 ? 20.826 0.229 -12.200 1.00 94.31 155 ASN A C 1
ATOM 1237 O O . ASN A 1 155 ? 21.513 -0.650 -12.706 1.00 94.31 155 ASN A O 1
ATOM 1241 N N . ARG A 1 156 ? 20.617 0.282 -10.878 1.00 94.62 156 ARG A N 1
ATOM 1242 C CA . ARG A 1 156 ? 21.179 -0.708 -9.944 1.00 94.62 156 ARG A CA 1
ATOM 1243 C C . ARG A 1 156 ? 20.648 -2.119 -10.197 1.00 94.62 156 ARG A C 1
ATOM 1245 O O . ARG A 1 156 ? 21.363 -3.085 -9.962 1.00 94.62 156 ARG A O 1
ATOM 1252 N N . TRP A 1 157 ? 19.393 -2.253 -10.618 1.00 94.44 157 TRP A N 1
ATOM 1253 C CA . TRP A 1 157 ? 18.821 -3.547 -10.984 1.00 94.44 157 TRP A CA 1
ATOM 1254 C C . TRP A 1 157 ? 19.317 -4.029 -12.348 1.00 94.44 157 TRP A C 1
ATOM 1256 O O . TRP A 1 157 ? 19.690 -5.192 -12.462 1.00 94.44 157 TRP A O 1
ATOM 1266 N N . ALA A 1 158 ? 19.387 -3.143 -13.342 1.00 92.19 158 ALA A N 1
ATOM 1267 C CA . ALA A 1 158 ? 19.908 -3.448 -14.671 1.00 92.19 158 ALA A CA 1
ATOM 1268 C C . ALA A 1 158 ? 21.386 -3.864 -14.626 1.00 92.19 158 ALA A C 1
ATOM 1270 O O . ALA A 1 158 ? 21.768 -4.812 -15.297 1.00 92.19 158 ALA A O 1
ATOM 1271 N N . ALA A 1 159 ? 22.192 -3.240 -13.762 1.00 92.19 159 ALA A N 1
ATOM 1272 C CA . ALA A 1 159 ? 23.602 -3.586 -13.567 1.00 92.19 159 ALA A CA 1
ATOM 1273 C C . ALA A 1 159 ? 23.835 -5.018 -13.047 1.00 92.19 159 ALA A C 1
ATOM 1275 O O . ALA A 1 159 ? 24.954 -5.513 -13.114 1.00 92.19 159 ALA A O 1
ATOM 1276 N N . LYS A 1 160 ? 22.804 -5.693 -12.519 1.00 90.44 160 LYS A N 1
ATOM 1277 C CA . LYS A 1 160 ? 22.900 -7.108 -12.119 1.00 90.44 160 LYS A CA 1
ATOM 1278 C C . LYS A 1 160 ? 22.852 -8.064 -13.310 1.00 90.44 160 LYS A C 1
ATOM 1280 O O . LYS A 1 160 ? 23.151 -9.242 -13.145 1.00 90.44 160 LYS A O 1
ATOM 1285 N N . ILE A 1 161 ? 22.421 -7.585 -14.474 1.00 87.25 161 ILE A N 1
ATOM 1286 C CA . ILE A 1 161 ? 22.389 -8.367 -15.704 1.00 87.25 161 ILE A CA 1
ATOM 1287 C C . ILE A 1 161 ? 23.810 -8.338 -16.265 1.00 87.25 161 ILE A C 1
ATOM 1289 O O . ILE A 1 161 ? 24.216 -7.341 -16.859 1.00 87.25 161 ILE A O 1
ATOM 1293 N N . SER A 1 162 ? 24.578 -9.407 -16.035 1.00 84.75 162 SER A N 1
ATOM 1294 C CA . SER A 1 162 ? 25.874 -9.553 -16.699 1.00 84.75 162 SER A CA 1
ATOM 1295 C C . SER A 1 162 ? 25.648 -9.925 -18.160 1.00 84.75 162 SER A C 1
ATOM 1297 O O . SER A 1 162 ? 24.929 -10.879 -18.465 1.00 84.75 162 SER A O 1
ATOM 1299 N N . VAL A 1 163 ? 26.251 -9.149 -19.053 1.00 85.94 163 VAL A N 1
ATOM 1300 C CA . VAL A 1 163 ? 26.288 -9.421 -20.487 1.00 85.94 163 VAL A CA 1
ATOM 1301 C C . VAL A 1 163 ? 27.758 -9.524 -20.864 1.00 85.94 163 VAL A C 1
ATOM 1303 O O . VAL A 1 163 ? 28.407 -8.520 -21.146 1.00 85.94 163 VAL A O 1
ATOM 1306 N N . GLU A 1 164 ? 28.288 -10.743 -20.804 1.00 85.88 164 GLU A N 1
ATOM 1307 C CA . GLU A 1 164 ? 29.659 -11.028 -21.223 1.00 85.88 164 GLU A CA 1
ATOM 1308 C C . GLU A 1 164 ? 29.758 -11.012 -22.759 1.00 85.88 164 GLU A C 1
ATOM 1310 O O . GLU A 1 164 ? 28.835 -11.473 -23.444 1.00 85.88 164 GLU A O 1
ATOM 1315 N N . PRO A 1 165 ? 30.859 -10.498 -23.332 1.00 87.62 165 PRO A N 1
ATOM 1316 C CA . PRO A 1 165 ? 31.076 -10.540 -24.772 1.00 87.62 165 PRO A CA 1
ATOM 1317 C C . PRO A 1 165 ? 31.203 -11.994 -25.254 1.00 87.62 165 PRO A C 1
ATOM 1319 O O . PRO A 1 165 ? 31.980 -12.776 -24.712 1.00 87.62 165 PRO A O 1
ATOM 1322 N N . GLY A 1 166 ? 30.457 -12.355 -26.302 1.00 86.81 166 GLY A N 1
ATOM 1323 C CA . GLY A 1 166 ? 30.445 -13.707 -26.867 1.00 86.81 166 GLY A CA 1
ATOM 1324 C C . GLY A 1 166 ? 29.030 -14.251 -27.066 1.00 86.81 166 GLY A C 1
ATOM 1325 O O . GLY A 1 166 ? 28.086 -13.494 -27.286 1.00 86.81 166 GLY A O 1
ATOM 1326 N N . LEU A 1 167 ? 28.884 -15.580 -27.023 1.00 83.94 167 LEU A N 1
ATOM 1327 C CA . LEU A 1 167 ? 27.579 -16.239 -27.099 1.00 83.94 167 LEU A CA 1
ATOM 1328 C C . LEU A 1 167 ? 26.850 -16.101 -25.759 1.00 83.94 167 LEU A C 1
ATOM 1330 O O . LEU A 1 167 ? 27.365 -16.529 -24.726 1.00 83.94 167 LEU A O 1
ATOM 1334 N N . LEU A 1 168 ? 25.637 -15.543 -25.784 1.00 83.75 168 LEU A N 1
ATOM 1335 C CA . LEU A 1 168 ? 24.792 -15.425 -24.597 1.00 83.75 168 LEU A CA 1
ATOM 1336 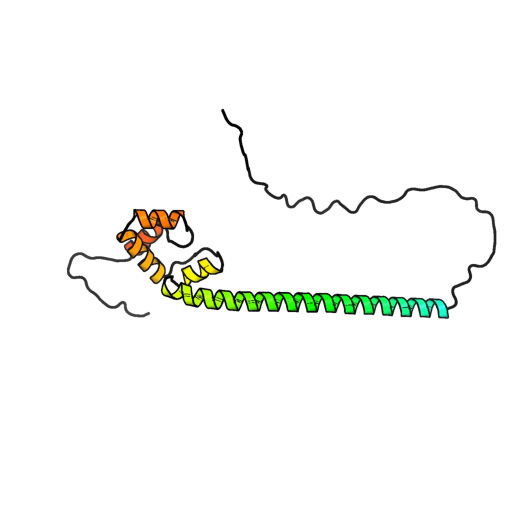C C . LEU A 1 168 ? 24.431 -16.820 -24.078 1.00 83.75 168 LEU A C 1
ATOM 1338 O O . LEU A 1 168 ? 23.621 -17.534 -24.668 1.00 83.75 168 LEU A O 1
ATOM 1342 N N . GLN A 1 169 ? 25.032 -17.208 -22.957 1.00 77.44 169 GLN A N 1
ATOM 1343 C CA . GLN A 1 169 ? 24.678 -18.440 -22.270 1.00 77.44 169 GLN A CA 1
ATOM 1344 C C . GLN A 1 169 ? 23.388 -18.205 -21.486 1.00 77.44 169 GLN A C 1
ATOM 1346 O O . GLN A 1 169 ? 23.398 -17.648 -20.392 1.00 77.44 169 GLN A O 1
ATOM 1351 N N . CYS A 1 170 ? 22.256 -18.640 -22.035 1.00 66.38 170 CYS A N 1
ATOM 1352 C CA . CYS A 1 170 ? 21.002 -18.722 -21.290 1.00 66.38 170 CYS A CA 1
ATOM 1353 C C . CYS A 1 170 ? 21.039 -19.930 -20.336 1.00 66.38 170 CYS A C 1
ATOM 1355 O O . CYS A 1 170 ? 20.233 -20.850 -20.466 1.00 66.38 170 CYS A O 1
ATOM 1357 N N . SER A 1 171 ? 22.000 -19.989 -19.410 1.00 64.62 171 SER A N 1
ATOM 1358 C CA . SER A 1 171 ? 21.976 -21.009 -18.365 1.00 64.62 171 SER A CA 1
ATOM 1359 C C . SER A 1 171 ? 20.896 -20.641 -17.346 1.00 64.62 171 SER A C 1
ATOM 1361 O O . SER A 1 171 ? 20.844 -19.533 -16.809 1.00 64.62 171 SER A O 1
ATOM 1363 N N . ARG A 1 172 ? 19.963 -21.570 -17.123 1.00 52.28 172 ARG A N 1
ATOM 1364 C CA . ARG A 1 172 ? 18.932 -21.454 -16.088 1.00 52.28 172 ARG A CA 1
ATOM 1365 C C . ARG A 1 172 ? 19.658 -21.337 -14.740 1.00 52.28 172 ARG A C 1
ATOM 1367 O O . ARG A 1 172 ? 20.487 -22.205 -14.463 1.00 52.28 172 ARG A O 1
ATOM 1374 N N . PRO A 1 173 ? 19.414 -20.298 -13.921 1.00 58.44 173 PRO A N 1
ATOM 1375 C CA . PRO A 1 173 ? 20.072 -20.207 -12.626 1.00 58.44 173 PRO A CA 1
ATOM 1376 C C . PRO A 1 173 ? 19.695 -21.444 -11.804 1.00 58.44 173 PRO A C 1
ATOM 1378 O O . PRO A 1 173 ? 18.516 -21.792 -11.733 1.00 58.44 173 PRO A O 1
ATOM 1381 N N . ALA A 1 174 ? 20.701 -22.124 -11.249 1.00 53.91 174 ALA A N 1
ATOM 1382 C CA . ALA A 1 174 ? 20.494 -23.232 -10.327 1.00 53.91 174 ALA A CA 1
ATOM 1383 C C . ALA A 1 174 ? 19.668 -22.726 -9.135 1.00 53.91 174 ALA A C 1
ATOM 1385 O O . ALA A 1 174 ? 19.999 -21.690 -8.550 1.00 53.91 174 ALA A O 1
ATOM 1386 N N . GLU A 1 175 ? 18.561 -23.407 -8.840 1.00 44.38 175 GLU A N 1
ATOM 1387 C CA . GLU A 1 175 ? 17.756 -23.110 -7.657 1.00 44.38 175 GLU A CA 1
ATOM 1388 C C . GLU A 1 175 ? 18.588 -23.390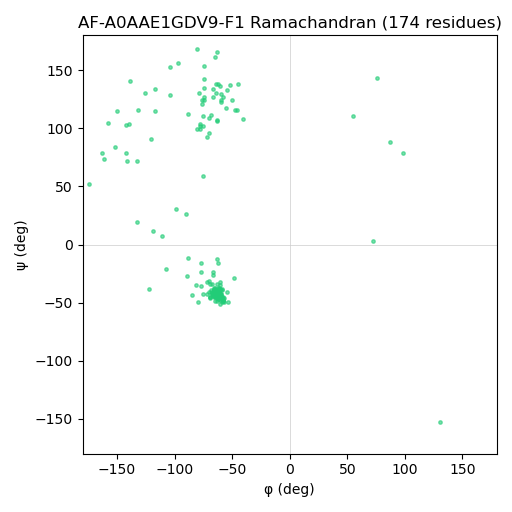 -6.391 1.00 44.38 175 GLU A C 1
ATOM 1390 O O . GLU A 1 175 ? 19.339 -24.370 -6.380 1.00 44.38 175 GLU A O 1
ATOM 1395 N N . PRO A 1 176 ? 18.519 -22.514 -5.373 1.00 55.56 176 PRO A N 1
ATOM 1396 C CA . PRO A 1 176 ? 19.151 -22.741 -4.077 1.00 55.56 176 PRO A CA 1
ATOM 1397 C C . PRO A 1 176 ? 18.464 -23.850 -3.272 1.00 55.56 176 PRO A C 1
ATOM 1399 O O . PRO A 1 176 ? 17.230 -24.009 -3.411 1.00 55.56 176 PRO A O 1
#

Foldseek 3Di:
DDDDDDDDDDDDDDPPDPPPDPDDDDDDDDDDDDDDDDDDDDPPQPPVNVVVVVVVVVVVVVVVVVVVVVVVVVVVVVVVVVVVVLVVVLVVQLVVCVVPAPPLLSCCVSPVDARPDADPVLLVVLVVVCVVPVVVSVVCCVVPVRNHDDPVVSVVVVVVDDDDPDDDPPDDPDDD

InterPro domains:
  IPR021896 THAP9-like, helix-turn-helix domain [PF12017] (124-157)

pLDDT: mean 79.68, std 21.2, range [35.0, 97.38]

Organism: Petrolisthes cinctipes (NCBI:txid88211)

Mean predicted aligned error: 15.78 Å

Solvent-accessible surface area (backbone atoms only — not comparable to full-atom values): 11500 Å² total; per-residue (Å²): 139,86,83,89,90,85,87,82,82,80,85,77,84,76,91,79,75,92,85,78,87,88,79,90,85,80,85,85,76,94,71,93,74,83,92,71,92,74,95,71,80,79,77,73,73,50,74,66,55,55,50,51,52,50,53,50,53,50,50,51,51,51,51,50,51,52,49,52,51,50,53,54,51,51,52,50,53,51,51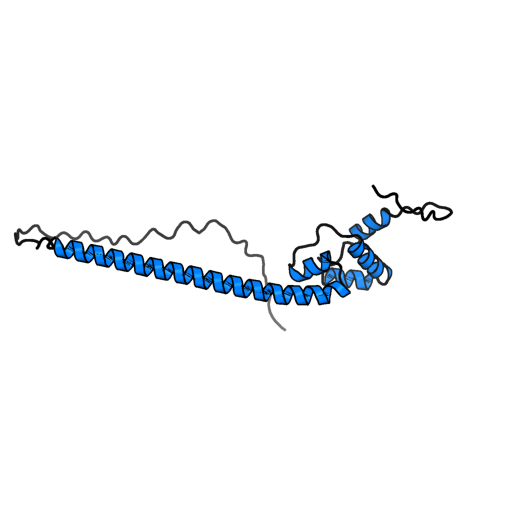,52,52,51,51,55,51,50,50,56,50,50,54,53,50,48,69,59,41,61,77,81,39,46,74,68,44,43,49,25,72,76,69,66,53,70,68,85,76,82,49,73,65,51,50,51,54,50,49,52,45,34,74,74,33,56,67,59,40,52,51,50,32,72,77,39,58,66,72,43,81,50,71,70,54,52,50,61,57,55,68,68,62,80,80,72,92,74,82,82,76,84,69,76,79,80,80,132

=== Feature glossary ===
Each block in this record encodes a different view of the same protein. In brief:

Predicted aligned error. PAE(i, j) answers: if I align the predicted and true structures on residue i, how far off (in Å) do I expect residue j to be? A block-diagonal PAE matrix with low values on the blocks and high values off-diagonal is the signature of a multi-domain protein with confidently predicted domains but uncertain inter-domain orientation.

Contact-map, Ramachandran, and PAE plots. Plot images: a contact map (which residues are close in 3D, as an N×N binary image), a Ramachandran scatter (backbone torsion angles, revealing secondary-structure composition at a glance), and — for AlphaFold structures — a PAE heatmap (pairwise prediction confidence).

Backbone torsions (φ/ψ). φ (phi) and ψ (psi) are the two rotatable backbone dihedrals per residue: φ is the C(i-1)–N–Cα–C torsion, ψ is the N–Cα–C–N(i+1) torsion, both in degrees on (−180°, 180°]. α-helical residues cluster near (−60°, −45°); β-strand residues near (−120°, +130°). A Ramachandran plot is simply a scatter of (φ, ψ) for every residue.

Foldseek 3Di. A 3Di character summarizes, for each residue, the relative orientation of the Cα frame of its nearest spatial neighbor. Because it encodes fold topology rather than chemistry, 3Di alignments detect remote structural similarity that sequence alignment misses.

Radius of gyration, Cα contacts, bounding box. Three whole-structure scalars: the radius of gyration (RMS distance of Cα from centroid, in Å), the count of Cα–Cα contacts (pairs closer than 8 Å and separated by more than four residues in sequence — i.e. tertiary, not local, contacts), and the bounding-box dimensions. Together they distinguish compact globular folds from extended fibres or disordered chains.

Sequence. Sequence gives the chain of amino acids in standard one-letter code (A=alanine, C=cysteine, …, Y=tyrosine), read N→C. It is the only feature that is directly encoded by the gene; all structural features are derived from the folded form of this sequence.

mmCIF coordinates. Atomic coordinates in PDBx/mmCIF format — the same representation the Protein Data Bank distributes. Each line of the _atom_site loop places one backbone atom in Cartesian space (units: ångströms, origin: arbitrary).

Secondary structure (3-state, P-SEA). Three-state secondary structure (P-SEA) collapses the eight DSSP classes into helix (a), strand (b), and coil (c). P-SEA assigns these from Cα geometry alone — distances and angles — without requiring backbone oxygens, so it works on any Cα trace.

InterPro / GO / CATH / organism. Functional annotations link the protein to curated databases. InterPro entries identify conserved domains and families by matching the sequence against member-database signatures (Pfam, PROSITE, CDD, …). Gene Ontology (GO) terms describe molecular function, biological process, and cellular component in a controlled vocabulary. CATH places the structure in a hierarchical fold classification (Class/Architecture/Topology/Homologous-superfamily). The organism is the source species.

B-factor. B-factor (Debye–Waller factor) reflects atomic displacement in the crystal lattice. It is an experimental observable (units Å²), not a prediction; low values mean the atom is pinned down, high values mean it moves or is heterogeneous across the crystal.

Rendered structure images. Structure images are PyMOL renders from six orthogonal camera directions. Cartoon representation draws helices as coils and strands as arrows; sticks shows the backbone as bonds; surface shows the solvent-excluded envelope. Rainbow coloring maps sequence position to hue (blue→red, N→C); chain coloring assigns a distinct color per polypeptide.

Solvent-accessible surface area. Solvent-accessible surface area (SASA) is the area in Å² traced out by the centre of a 1.4 Å probe sphere (a water molecule) rolled over the protein's van der Waals surface (Shrake–Rupley / Lee–Richards construction). Buried residues have near-zero SASA; fully exposed residues can exceed 200 Å². The total SASA scales roughly with the number of surface residues.

Secondary structure (8-state, DSSP). The SS8 string is DSSP's per-residue secondary-structure call. α-helix (H) means an i→i+4 H-bond ladder; β-strand (E) means the residue participates in a β-sheet; 3₁₀ (G) and π (I) are tighter and wider helices; T/S are turns/bends; '-' is loop.

pLDDT. For AlphaFold models, the B-factor field carries pLDDT — the model's own estimate of local accuracy on a 0–100 scale. Regions with pLDDT<50 should be treated as essentially unmodeled; they often correspond to intrinsically disordered segments.

Nearest PDB structures. Nearest PDB neighbors are the top structural matches found by Foldseek when searching this structure against the entire Protein Data Bank. Each hit reports a TM-score (0 to 1; >0.5 almost always implies the same fold) and an E-value. These are *structural* homologs — they may share no detectable sequence similarity.